Protein 5GP7 (pdb70)

CATH classification: 1.25.40.20

Solvent-accessible surface area: 8307 Å² total; per-residue (Å²): 69,112,43,42,84,122,128,143,19,41,60,23,0,16,60,0,0,76,136,28,47,59,64,112,0,95,168,53,25,55,116,150,13,9,55,18,82,45,103,142,33,24,47,0,0,0,1,0,10,0,0,0,37,81,26,59,109,4,0,50,38,0,16,112,88,51,11,64,18,69,5,102,7,134,4,7,4,6,0,0,0,0,0,0,4,43,25,22,53,92,0,0,33,19,0,22,164,72,129,11,68,17,45,16,65,10,132,28,30,8,1,0,1,0,3,0,1,68,80,36,83,40,136,1,0,43,30,0,36,86,91,51,7,54,14,62,52,130,7,129,109,38,64,11,0,25,84,19,5,125,38,127,78,0,88,63,52,0,102,126,46,52,157,59,110,85,44,78,102,6,30,15,187

Sequence (173 aa):
GPGSDLLRGDAALLDAAKKGCLARRVQQKKLCCTPENINCRDTQGRNSTPLHLAAGYNNLEVAEYLLEHGADVNAQDKGGLIPLHNAASYGHVDIAALLIKYNTTCVNATDKWAFTPLHEAAQKGRTQLCALLLAHGADPTMKNQQEGQTPLDLATADDIRALLIDAMPSLSRTPADGR

B-factor: mean 17.64, std 8.96, range [4.9, 53.98]

Foldseek 3Di:
DVVVVVVVLLVQCLVCLLVLPVVSVVVSDDLVNLQAAPVVPQRHGSLLNNLLNQNQVSNVVSLVSPRDQLDQTNFGDGSLLSNLLRQNQNSNVVSVVSPDDQLGQTNQGDGSLLNNQLNVRQVSNVVSVVVPHAQCDATNVGDGSLNNHDDPNSVVVSVVSHD/DVPDDDDPDD

Secondary structure (DSSP, 8-state):
-HHHHHHHHHHHHHHHHHHT-HHHHHHH--TTTTT---TTTT---HHHHHHHTT-HHHHHHHHHTT--TT---TTS--HHHHHHHHT-HHHHHHHHHTT--TT---TT---HHHHHHHHT-HHHHHHHHHTT--TT---TTS--HHHH--SHHHHHHHHHH--/-TT--PPS--

Organism: Homo sapiens (NCBI:txid9606)

Nearest PDB structures (foldseek):
  5gp7-assembly1_A  TM=1.006E+00  e=1.306E-26  Homo sapiens
  3twx-assembly1_A  TM=9.903E-01  e=1.007E-17  Homo sapiens
  3twr-assembly4_D  TM=9.896E-01  e=7.153E-17  Homo sapiens
  3twq-assembly1_A  TM=9.561E-01  e=5.031E-17  Homo sapiens
  5hkp-assembly1_B  TM=9.888E-01  e=6.215E-16  Mus musculus

InterPro domains:
  IPR001660 Sterile alpha motif domain [PF07647] (1030-1086)
  IPR001660 Sterile alpha motif domain [PS50105] (1030-1089)
  IPR001660 Sterile alpha motif domain [SM00454] (1024-1089)
  IPR002110 Ankyrin repeat [PF00023] (282-312)
  IPR002110 Ankyrin repeat [PF00023] (436-465)
  IPR002110 Ankyrin repeat [PF00023] (904-933)
  IPR002110 Ankyrin repeat [PF12796] (186-279)
  IPR002110 Ankyrin repeat [PF12796] (339-432)
  IPR002110 Ankyrin repeat [PF12796] (539-618)
  IPR002110 Ankyrin repeat [PF12796] (627-714)
  IPR002110 Ankyrin repeat [PF12796] (716-780)
  IPR002110 Ankyrin repeat [PF12796] (807-900)
  IPR002110 Ankyrin repeat [PR01415] (591-606)
  IPR002110 Ankyrin repeat [PR01415] (852-866)
  IPR002110 Ankyrin repeat [PS50088] (215-247)
  IPR002110 Ankyrin repeat [PS50088] (248-280)
  IPR002110 Ankyrin repeat [PS50088] (281-313)
  IPR002110 Ankyrin repeat [PS50088] (368-400)
  IPR002110 Ankyrin repeat [PS50088] (401-433)
  IPR002110 Ankyrin repeat [PS50088] (434-466)

Structure (mmCIF, N/CA/C/O backbone):
data_5GP7
#
_entry.id   5GP7
#
_cell.length_a   35.506
_cell.length_b   59.242
_cell.length_c   39.995
_cell.angle_alpha   90.00
_cell.angle_beta   100.68
_cell.angle_gamma   90.00
#
_symmetry.space_group_name_H-M   'P 1 21 1'
#
loop_
_entity.id
_entity.type
_entity.pdbx_description
1 polymer Tankyrase-1
2 polymer 'Ubiquitin carboxyl-terminal hydrolase 25'
3 non-polymer GLYCEROL
4 water water
#
loop_
_atom_site.group_PDB
_atom_site.id
_atom_site.type_symbol
_atom_site.label_atom_id
_atom_site.label_alt_id
_atom_site.label_comp_id
_atom_site.label_asym_id
_atom_site.label_entity_id
_atom_site.label_seq_id
_atom_site.pdbx_PDB_ins_code
_atom_site.Cartn_x
_atom_site.Cartn_y
_atom_site.Cartn_z
_atom_site.occupancy
_atom_site.B_iso_or_equiv
_atom_site.auth_seq_id
_atom_site.auth_comp_id
_atom_site.auth_asym_id
_atom_site.auth_atom_id
_atom_site.pdbx_PDB_model_num
ATOM 1 N N . GLY A 1 1 ? -2.041 27.127 48.220 1.00 28.81 795 GLY A N 1
ATOM 2 C CA . GLY A 1 1 ? -1.904 25.768 47.727 1.00 26.58 795 GLY A CA 1
ATOM 3 C C . GLY A 1 1 ? -0.502 25.512 47.215 1.00 25.47 795 GLY A C 1
ATOM 4 O O . GLY A 1 1 ? 0.326 26.425 47.227 1.00 24.01 795 GLY A O 1
ATOM 5 N N . PRO A 1 2 ? -0.240 24.286 46.752 1.00 28.70 796 PRO A N 1
ATOM 6 C CA . PRO A 1 2 ? 1.109 23.974 46.253 1.00 26.93 796 PRO A CA 1
ATOM 7 C C . PRO A 1 2 ? 1.551 24.890 45.131 1.00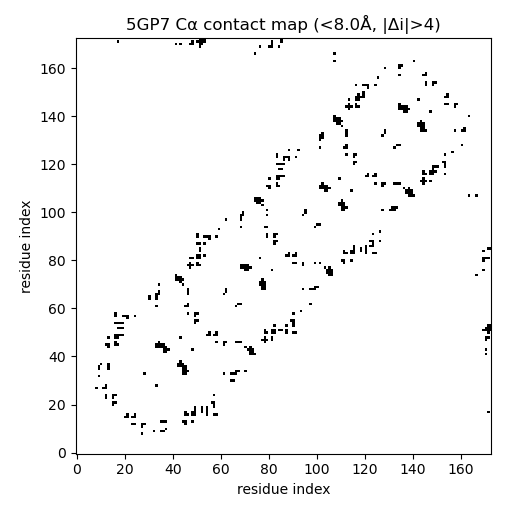 26.46 796 PRO A C 1
ATOM 8 O O . PRO A 1 2 ? 2.745 25.204 45.031 1.00 24.23 796 PRO A O 1
ATOM 12 N N . GLY A 1 3 ? 0.619 25.345 44.292 1.00 20.30 797 GLY A N 1
ATOM 13 C CA . GLY A 1 3 ? 0.992 26.218 43.192 1.00 22.08 797 GLY A CA 1
ATOM 14 C C . GLY A 1 3 ? 1.512 27.560 43.665 1.00 20.47 797 GLY A C 1
ATOM 15 O O . GLY A 1 3 ? 2.583 28.011 43.236 1.00 16.05 797 GLY A O 1
ATOM 16 N N . SER A 1 4 ? 0.755 28.233 44.538 1.00 17.69 798 SER A N 1
ATOM 17 C CA . SER A 1 4 ? 1.223 29.523 45.030 1.00 18.35 798 SER A CA 1
ATOM 18 C C . SER A 1 4 ? 2.452 29.371 45.920 1.00 17.71 798 SER A C 1
ATOM 19 O O . SER A 1 4 ? 3.299 30.269 45.945 1.00 19.04 798 SER A O 1
ATOM 22 N N . ASP A 1 5 ? 2.580 28.238 46.625 1.00 18.31 799 ASP A N 1
ATOM 23 C CA . ASP A 1 5 ? 3.802 27.955 47.377 1.00 22.73 799 ASP A CA 1
ATOM 24 C C . ASP A 1 5 ? 5.013 27.952 46.455 1.00 16.85 799 ASP A C 1
ATOM 25 O O . ASP A 1 5 ? 6.043 28.569 46.759 1.00 20.14 799 ASP A O 1
ATOM 30 N N . LEU A 1 6 ? 4.914 27.244 45.328 1.00 18.98 800 LEU A N 1
ATOM 31 C CA . LEU A 1 6 ? 6.033 27.191 44.392 1.00 17.75 800 LEU A CA 1
ATOM 32 C C . LEU A 1 6 ? 6.337 28.566 43.820 1.00 21.86 800 LEU A C 1
ATOM 33 O O . LEU A 1 6 ? 7.507 28.930 43.646 1.00 21.18 800 LEU A O 1
ATOM 38 N N . LEU A 1 7 ? 5.296 29.350 43.534 1.00 18.34 801 LEU A N 1
ATOM 39 C CA . LEU A 1 7 ? 5.499 30.705 43.027 1.00 21.01 801 LEU A CA 1
ATOM 40 C C . LEU A 1 7 ? 6.237 31.563 44.046 1.00 16.51 801 LEU A C 1
ATOM 41 O O . LEU A 1 7 ? 7.198 32.268 43.704 1.00 20.51 801 LEU A O 1
ATOM 46 N N . ARG A 1 8 ? 5.791 31.536 45.302 1.00 16.43 802 ARG A N 1
ATOM 47 C CA . ARG A 1 8 ? 6.473 32.308 46.335 1.00 14.84 802 ARG A CA 1
ATOM 48 C C . ARG A 1 8 ? 7.923 31.863 46.477 1.00 16.51 802 ARG A C 1
ATOM 49 O O . ARG A 1 8 ? 8.822 32.703 46.631 1.00 15.09 802 ARG A O 1
ATOM 57 N N . GLY A 1 9 ? 8.167 30.550 46.419 1.00 16.55 803 GLY A N 1
ATOM 58 C CA . GLY A 1 9 ? 9.518 30.042 46.610 1.00 15.80 803 GLY A CA 1
ATOM 59 C C . GLY A 1 9 ? 10.458 30.446 45.488 1.00 15.95 803 GLY A C 1
ATOM 60 O O . GLY A 1 9 ? 11.595 30.865 45.741 1.00 15.71 803 GLY A O 1
ATOM 61 N N . ASP A 1 10 ? 10.007 30.303 44.235 1.00 14.78 804 ASP A N 1
ATOM 62 C CA . ASP A 1 10 ? 10.798 30.749 43.086 1.00 13.48 804 ASP A CA 1
ATOM 63 C C . ASP A 1 10 ? 11.199 32.215 43.228 1.00 15.85 804 ASP A C 1
ATOM 64 O O . ASP A 1 10 ? 12.371 32.578 43.064 1.00 15.77 804 ASP A O 1
ATOM 69 N N . ALA A 1 11 ? 10.225 33.080 43.513 1.00 14.30 805 ALA A N 1
ATOM 70 C CA . ALA A 1 11 ? 10.504 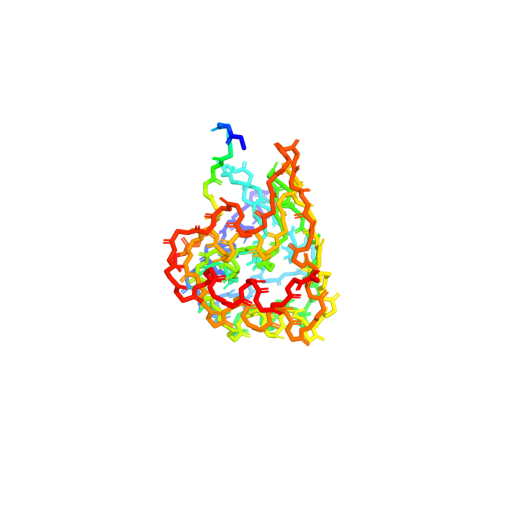34.511 43.579 1.00 13.27 805 ALA A CA 1
ATOM 71 C C . ALA A 1 11 ? 11.482 34.831 44.702 1.00 13.03 805 ALA A C 1
ATOM 72 O O . ALA A 1 11 ? 12.367 35.688 44.550 1.00 13.94 805 ALA A O 1
ATOM 74 N N . ALA A 1 12 ? 11.325 34.164 45.850 1.00 13.79 806 ALA A N 1
ATOM 75 C CA . ALA A 1 12 ? 12.222 34.410 46.967 1.00 12.58 806 ALA A CA 1
ATOM 76 C C . ALA A 1 12 ? 13.629 33.910 46.666 1.00 13.74 806 ALA A C 1
ATOM 77 O O . ALA A 1 12 ? 14.611 34.534 47.084 1.00 11.94 806 ALA A O 1
ATOM 79 N N . LEU A 1 13 ? 13.755 32.794 45.946 1.00 14.57 807 LEU A N 1
ATOM 80 C CA . LEU A 1 1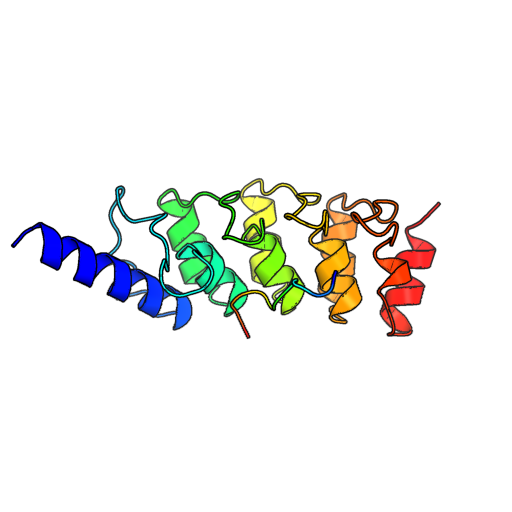3 ? 15.089 32.310 45.606 1.00 9.85 807 LEU A CA 1
ATOM 81 C C . LEU A 1 13 ? 15.785 33.268 44.644 1.00 11.09 807 LEU A C 1
ATOM 82 O O . LEU A 1 13 ? 16.971 33.585 44.822 1.00 12.04 807 LEU A O 1
ATOM 87 N N . LEU A 1 14 ? 15.058 33.759 43.632 1.00 10.11 808 LEU A N 1
ATOM 88 C CA . LEU A 1 14 ? 15.666 34.711 42.703 1.00 10.60 808 LEU A CA 1
ATOM 89 C C . LEU A 1 14 ? 16.105 35.966 43.438 1.00 12.17 808 LEU A C 1
ATOM 90 O O . LEU A 1 14 ? 17.211 36.468 43.216 1.00 11.37 808 LEU A O 1
ATOM 95 N N . ASP A 1 15 ? 15.254 36.478 44.339 1.00 12.11 809 ASP A N 1
ATOM 96 C CA . ASP A 1 15 ? 15.625 37.680 45.077 1.00 12.32 809 ASP A CA 1
ATOM 97 C C . ASP A 1 15 ? 16.864 37.442 45.935 1.00 10.60 809 ASP A C 1
ATOM 98 O O . ASP A 1 15 ? 17.757 38.297 46.006 1.00 11.82 809 ASP A O 1
ATOM 103 N N . ALA A 1 16 ? 16.932 36.284 46.603 1.00 11.44 810 ALA A N 1
ATOM 104 C CA . ALA A 1 16 ? 18.076 35.986 47.451 1.00 10.26 810 ALA A CA 1
ATOM 105 C C . ALA A 1 16 ? 19.354 35.866 46.640 1.00 10.53 810 ALA A C 1
ATOM 106 O O . ALA A 1 16 ? 20.436 36.249 47.105 1.00 10.16 810 ALA A O 1
ATOM 108 N N . ALA A 1 17 ? 19.256 35.352 45.413 1.00 10.36 811 ALA A N 1
ATOM 109 C CA . ALA A 1 17 ? 20.439 35.224 44.574 1.00 10.68 811 ALA A CA 1
ATOM 110 C C . ALA A 1 17 ? 20.921 36.582 44.086 1.00 9.88 811 ALA A C 1
ATOM 111 O O . ALA A 1 17 ? 22.127 36.808 43.971 1.00 12.74 811 ALA A O 1
ATOM 113 N N . LYS A 1 18 ? 19.989 37.490 43.814 1.00 10.66 812 LYS A N 1
ATOM 114 C CA . LYS A 1 18 ? 20.343 38.872 43.476 1.00 11.74 812 LYS A CA 1
ATOM 115 C C . LYS A 1 18 ? 20.963 39.603 44.664 1.00 15.62 812 LYS A C 1
ATOM 116 O O . LYS A 1 18 ? 21.962 40.311 44.506 1.00 14.35 812 LYS A O 1
ATOM 122 N N . LYS A 1 19 ? 20.385 39.445 45.861 1.00 12.23 813 LYS A N 1
ATOM 123 C CA . LYS A 1 19 ? 20.873 40.174 47.027 1.00 13.91 813 LYS A CA 1
ATOM 124 C C . LYS A 1 19 ? 22.113 39.548 47.627 1.00 13.37 813 LYS A C 1
ATOM 125 O O . LYS A 1 19 ? 22.820 40.216 48.393 1.00 16.66 813 LYS A O 1
ATOM 131 N N . GLY A 1 20 ? 22.399 38.290 47.301 1.00 9.96 814 GLY A N 1
ATOM 132 C CA . GLY A 1 20 ? 23.541 37.590 47.847 1.00 9.03 814 GLY A CA 1
ATOM 133 C C . GLY A 1 20 ? 23.323 36.998 49.222 1.00 7.93 814 GLY A C 1
ATOM 134 O O . GLY A 1 20 ? 24.293 36.755 49.942 1.00 10.09 814 GLY A O 1
ATOM 135 N N . CYS A 1 21 ? 22.077 36.706 49.589 1.00 9.26 815 CYS A N 1
ATOM 136 C CA . CYS A 1 21 ? 21.759 36.165 50.913 1.00 9.19 815 CYS A CA 1
ATOM 137 C C . CYS A 1 21 ? 21.836 34.643 50.865 1.00 8.60 815 CYS A C 1
ATOM 138 O O . CYS A 1 21 ? 20.864 33.959 50.530 1.00 10.04 815 CYS A O 1
ATOM 141 N N . LEU A 1 22 ? 23.010 34.115 51.204 1.00 8.89 816 LEU A N 1
ATOM 142 C CA . LEU A 1 22 ? 23.253 32.682 51.077 1.00 10.38 816 LEU A CA 1
ATOM 143 C C . LEU A 1 22 ? 22.354 31.869 52.005 1.00 9.75 816 LEU A C 1
ATOM 144 O O . LEU A 1 22 ? 21.902 30.784 51.635 1.00 11.06 816 LEU A O 1
ATOM 149 N N . ALA A 1 23 ? 22.092 32.359 53.221 1.00 9.82 817 ALA A N 1
ATOM 150 C CA . ALA A 1 23 ? 21.240 31.594 54.126 1.00 12.21 817 ALA A CA 1
ATOM 151 C C . ALA A 1 23 ? 19.866 31.344 53.512 1.00 10.91 817 ALA A C 1
ATOM 152 O O . ALA A 1 23 ? 19.309 30.249 53.661 1.00 11.27 817 ALA A O 1
ATOM 154 N N . ARG A 1 24 ? 19.294 32.344 52.828 1.00 9.20 818 ARG A N 1
ATOM 155 C CA A ARG A 1 24 ? 17.988 32.147 52.205 0.68 9.36 818 ARG A CA 1
ATOM 156 C CA B ARG A 1 24 ? 17.989 32.148 52.205 0.32 9.42 818 ARG A CA 1
ATOM 157 C C . ARG A 1 24 ? 18.093 31.241 50.987 1.00 10.68 818 ARG A C 1
ATOM 158 O O . ARG A 1 24 ? 17.204 30.415 50.749 1.00 10.72 818 ARG A O 1
ATOM 167 N N . VAL A 1 25 ? 19.172 31.381 50.203 1.00 9.25 819 VAL A N 1
ATOM 168 C CA . VAL A 1 25 ? 19.390 30.474 49.075 1.00 10.59 819 VAL A CA 1
ATOM 169 C C . VAL A 1 25 ? 19.427 29.024 49.556 1.00 11.05 819 VAL A C 1
ATOM 170 O O . VAL A 1 25 ? 18.786 28.140 48.968 1.00 10.43 819 VAL A O 1
ATOM 174 N N . GLN A 1 26 ? 20.176 28.751 50.630 1.00 9.86 820 GLN A N 1
ATOM 175 C CA A GLN A 1 26 ? 20.283 27.379 51.128 0.56 10.06 820 GLN A CA 1
ATOM 176 C CA B GLN A 1 26 ? 20.282 27.381 51.129 0.44 10.09 820 GLN A CA 1
ATOM 177 C C . GLN A 1 26 ? 18.920 26.832 51.529 1.00 10.81 820 GLN A C 1
ATOM 178 O O . GLN A 1 26 ? 18.608 25.665 51.264 1.00 11.02 820 GLN A O 1
ATOM 189 N N . LYS A 1 27 ? 18.097 27.671 52.165 1.00 9.84 821 LYS A N 1
ATOM 190 C CA A LYS A 1 27 ? 16.805 27.208 52.662 0.59 11.47 821 LYS A CA 1
ATOM 191 C CA B LYS A 1 27 ? 16.794 27.246 52.668 0.41 11.48 821 LYS A CA 1
ATOM 192 C C . LYS A 1 27 ? 15.821 26.945 51.533 1.00 10.67 821 LYS A C 1
ATOM 193 O O . LYS A 1 27 ? 15.071 25.955 51.579 1.00 10.65 821 LYS A O 1
ATOM 204 N N . LEU A 1 28 ? 15.803 27.806 50.514 1.00 10.23 822 LEU A N 1
ATOM 205 C CA . LEU A 1 28 ? 14.753 27.818 49.502 1.00 9.55 822 LEU A CA 1
ATOM 206 C C . LEU A 1 28 ? 15.078 27.011 48.261 1.00 10.70 822 LEU A C 1
ATOM 207 O O . LEU A 1 28 ? 14.154 26.672 47.507 1.00 11.12 822 LEU A O 1
ATOM 212 N N . CYS A 1 29 ? 16.354 26.734 48.013 1.00 10.57 823 CYS A N 1
ATOM 213 C CA A CYS A 1 29 ? 16.707 25.999 46.816 0.66 10.28 823 CYS A CA 1
ATOM 214 C CA B CYS A 1 29 ? 16.793 25.956 46.854 0.34 10.40 823 CYS A CA 1
ATOM 215 C C . CYS A 1 29 ? 16.165 24.574 46.871 1.00 12.43 823 CYS A C 1
ATOM 216 O O . CYS A 1 29 ? 16.112 23.935 47.923 1.00 12.07 823 CYS A O 1
ATOM 221 N N . THR A 1 30 ? 15.735 24.097 45.712 1.00 11.34 824 THR A N 1
ATOM 222 C CA . THR A 1 30 ? 15.323 22.717 45.517 1.00 11.34 824 THR A CA 1
ATOM 223 C C . THR A 1 30 ? 15.906 22.251 44.195 1.00 13.13 824 THR A C 1
ATOM 224 O O . THR A 1 30 ? 16.217 23.068 43.324 1.00 12.83 824 THR A O 1
ATOM 228 N N . PRO A 1 31 ? 16.021 20.944 43.993 1.00 14.98 825 PRO A N 1
ATOM 229 C CA . PRO A 1 31 ? 16.515 20.482 42.692 1.00 17.39 825 PRO A CA 1
ATOM 230 C C . PRO A 1 31 ? 15.591 20.880 41.558 1.00 18.25 825 PRO A C 1
ATOM 231 O O . PRO A 1 31 ? 16.043 20.976 40.409 1.00 20.30 825 PRO A O 1
ATOM 235 N N . GLU A 1 32 ? 14.333 21.203 41.859 1.00 15.67 826 GLU A N 1
ATOM 236 C CA . GLU A 1 32 ? 13.363 21.601 40.851 1.00 16.69 826 GLU A CA 1
ATOM 237 C C . GLU A 1 32 ? 13.363 23.099 40.546 1.00 16.92 826 GLU A C 1
ATOM 238 O O . GLU A 1 32 ? 12.964 23.482 39.440 1.00 18.59 826 GLU A O 1
ATOM 244 N N . ASN A 1 33 ? 13.790 23.969 41.471 1.00 11.00 827 ASN A N 1
ATOM 245 C CA . ASN A 1 33 ? 13.777 25.404 41.198 1.00 9.87 827 ASN A CA 1
ATOM 246 C C . ASN A 1 33 ? 15.166 25.995 40.987 1.00 9.84 827 ASN A C 1
ATOM 247 O O . ASN A 1 33 ? 15.279 27.208 40.805 1.00 10.87 827 ASN A O 1
ATOM 252 N N . ILE A 1 34 ? 16.221 25.177 40.996 1.00 11.72 828 ILE A N 1
ATOM 253 C CA . ILE A 1 34 ? 17.579 25.719 40.928 1.00 11.40 828 ILE A CA 1
ATOM 254 C C . ILE A 1 34 ? 17.791 26.548 39.665 1.00 10.47 828 ILE A C 1
ATOM 255 O O . ILE A 1 34 ? 18.541 27.534 39.679 1.00 10.83 828 ILE A O 1
ATOM 260 N N . ASN A 1 35 ? 17.125 26.191 38.568 1.00 9.36 829 ASN A N 1
ATOM 261 C CA . ASN A 1 35 ? 17.178 26.942 37.318 1.00 10.39 829 ASN A CA 1
ATOM 262 C C . ASN A 1 35 ? 15.844 27.613 36.994 1.00 10.19 829 ASN A C 1
ATOM 263 O O . ASN A 1 35 ? 15.509 27.784 35.819 1.00 14.86 829 ASN A O 1
ATOM 268 N N . CYS A 1 36 ? 15.085 28.015 38.012 1.00 10.56 830 CYS A N 1
ATOM 269 C CA . CYS A 1 36 ? 13.845 28.753 37.791 1.00 8.83 830 CYS A CA 1
ATOM 270 C C . CYS A 1 36 ? 14.146 30.120 37.160 1.00 12.53 830 CYS A C 1
ATOM 271 O O . CYS A 1 36 ? 15.298 30.562 37.074 1.00 13.32 830 CYS A O 1
ATOM 274 N N . ARG A 1 37 ? 13.097 30.801 36.687 1.00 15.93 831 ARG A N 1
ATOM 275 C CA . ARG A 1 37 ? 13.311 31.978 35.854 1.00 16.27 831 ARG A CA 1
ATOM 276 C C . ARG A 1 37 ? 12.514 33.187 36.319 1.00 13.68 831 ARG A C 1
ATOM 277 O O . ARG A 1 37 ? 11.355 33.077 36.731 1.00 17.22 831 ARG A O 1
ATOM 285 N N . ASP A 1 38 ? 13.142 34.352 36.198 1.00 12.85 832 ASP A N 1
ATOM 286 C CA . ASP A 1 38 ? 12.497 35.631 36.472 1.00 13.24 832 ASP A CA 1
ATOM 287 C C . ASP A 1 38 ? 11.663 36.001 35.245 1.00 14.87 832 ASP A C 1
ATOM 288 O O . ASP A 1 38 ? 12.059 36.807 34.396 1.00 14.51 832 ASP A O 1
ATOM 293 N N . THR A 1 39 ? 10.477 35.392 35.166 1.00 14.89 833 THR A N 1
ATOM 294 C CA . THR A 1 39 ? 9.657 35.491 33.961 1.00 16.44 833 THR A CA 1
ATOM 295 C C . THR A 1 39 ? 9.153 36.902 33.707 1.00 15.61 833 THR A C 1
ATOM 296 O O . THR A 1 39 ? 8.860 37.242 32.556 1.00 16.84 833 THR A O 1
ATOM 300 N N . GLN A 1 40 ? 9.082 37.737 34.742 1.00 16.88 834 GLN A N 1
ATOM 301 C CA . GLN A 1 40 ? 8.602 39.103 34.591 1.00 20.41 834 GLN A CA 1
ATOM 302 C C . GLN A 1 40 ? 9.675 40.064 34.106 1.00 20.37 834 GLN A C 1
ATOM 303 O O . GLN A 1 40 ? 9.344 41.210 33.783 1.00 21.27 834 GLN A O 1
ATOM 307 N N . GLY A 1 41 ? 10.935 39.637 34.056 1.00 16.58 835 GLY A N 1
ATOM 308 C CA . GLY A 1 41 ? 12.004 40.482 33.566 1.00 15.89 835 GLY A CA 1
ATOM 309 C C . GLY A 1 41 ? 12.707 39.893 32.359 1.00 17.33 835 GLY A C 1
ATOM 310 O O . GLY A 1 41 ? 12.104 39.773 31.287 1.00 21.44 835 GLY A O 1
ATOM 311 N N . ARG A 1 42 ? 13.977 39.501 32.521 1.00 14.79 836 ARG A N 1
ATOM 312 C CA . ARG A 1 42 ? 14.792 38.957 31.439 1.00 15.04 836 ARG A CA 1
ATOM 313 C C . ARG A 1 42 ? 14.778 37.432 31.362 1.00 12.90 836 ARG A C 1
ATOM 314 O O . ARG A 1 42 ? 15.537 36.868 30.563 1.00 12.22 836 ARG A O 1
ATOM 322 N N . ASN A 1 43 ? 13.976 36.750 32.188 1.00 14.19 837 ASN A N 1
ATOM 323 C CA . ASN A 1 43 ? 13.959 35.284 32.238 1.00 13.70 837 ASN A CA 1
ATOM 324 C C . ASN A 1 43 ? 15.309 34.742 32.736 1.00 12.50 837 ASN A C 1
ATOM 325 O O . ASN A 1 43 ? 15.752 33.662 32.327 1.00 15.62 837 ASN A O 1
ATOM 330 N N . SER A 1 44 ? 15.972 35.517 33.592 1.00 15.29 838 SER A N 1
ATOM 331 C CA . SER A 1 44 ? 17.230 35.143 34.247 1.00 12.24 838 SER A CA 1
ATOM 332 C C . SER A 1 44 ? 17.017 34.005 35.242 1.00 10.55 838 SER A C 1
ATOM 333 O O . SER A 1 44 ? 15.979 33.932 35.909 1.00 11.43 838 SER A O 1
ATOM 336 N N . THR A 1 45 ? 18.046 33.156 35.397 1.00 8.12 839 THR A N 1
ATOM 337 C CA . THR A 1 45 ? 18.082 32.141 36.455 1.00 10.58 839 THR A CA 1
ATOM 338 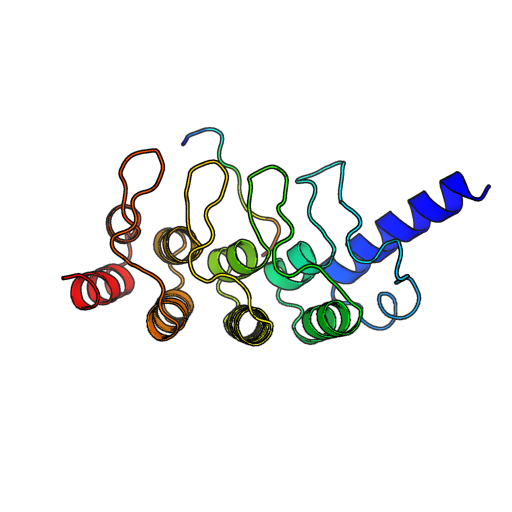C C . THR A 1 45 ? 18.752 32.699 37.698 1.00 8.80 839 THR A C 1
ATOM 339 O O . THR A 1 45 ? 19.404 33.753 37.658 1.00 7.67 839 THR A O 1
ATOM 343 N N . PRO A 1 46 ? 18.636 32.011 38.837 1.00 7.85 840 PRO A N 1
ATOM 344 C CA . PRO A 1 46 ? 19.410 32.445 40.012 1.00 7.40 840 PRO A CA 1
ATOM 345 C C . PRO A 1 46 ? 20.898 32.609 39.723 1.00 8.81 840 PRO A C 1
ATOM 346 O O . PRO A 1 46 ? 21.514 33.551 40.242 1.00 8.54 840 PRO A O 1
ATOM 350 N N . LEU A 1 47 ? 21.496 31.744 38.901 1.00 7.70 841 LEU A N 1
ATOM 351 C CA . LEU A 1 47 ? 22.931 31.882 38.618 1.00 7.99 841 LEU A CA 1
ATOM 352 C C . LEU A 1 47 ? 23.223 33.131 37.778 1.00 7.62 841 LEU A C 1
ATOM 353 O O . LEU A 1 4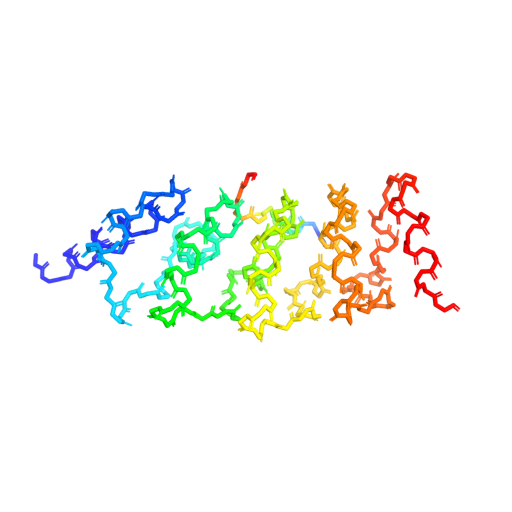7 ? 24.244 33.802 37.997 1.00 8.49 841 LEU A O 1
ATOM 358 N N . HIS A 1 48 ? 22.338 33.488 36.831 1.00 7.18 842 HIS A N 1
ATOM 359 C CA . HIS A 1 48 ? 22.512 34.772 36.138 1.00 8.78 842 HIS A CA 1
ATOM 360 C C . HIS A 1 48 ? 22.583 35.925 37.129 1.00 10.51 842 HIS A C 1
ATOM 361 O O . HIS A 1 48 ? 23.392 36.849 36.970 1.00 8.84 842 HIS A O 1
ATOM 368 N N . LEU A 1 49 ? 21.691 35.920 38.124 1.00 8.67 843 LEU A N 1
ATOM 369 C CA . LEU A 1 49 ? 21.603 37.034 39.057 1.00 9.12 843 LEU A CA 1
ATOM 370 C C . LEU A 1 49 ? 22.807 37.056 39.990 1.00 12.02 843 LEU A C 1
ATOM 371 O O . LEU A 1 49 ? 23.399 38.119 40.231 1.00 11.17 843 LEU A O 1
ATOM 376 N N . ALA A 1 50 ? 23.203 35.893 40.505 1.00 9.87 844 ALA A N 1
ATOM 377 C CA . ALA A 1 50 ? 24.395 35.841 41.347 1.00 9.04 844 ALA A CA 1
ATOM 378 C C . ALA A 1 50 ? 25.635 36.288 40.582 1.00 9.38 844 ALA A C 1
ATOM 379 O O . ALA A 1 50 ? 26.521 36.946 41.147 1.00 12.91 844 ALA A O 1
ATOM 381 N N . ALA A 1 51 ? 25.714 35.956 39.293 1.00 9.63 845 ALA A N 1
ATOM 382 C CA . ALA A 1 51 ? 26.869 36.348 38.490 1.00 9.47 845 ALA A CA 1
ATOM 383 C C . ALA A 1 51 ? 26.857 37.845 38.232 1.00 9.05 845 ALA A C 1
ATOM 384 O O . ALA A 1 51 ? 27.890 38.521 38.374 1.00 11.76 845 ALA A O 1
ATOM 386 N N . GLY A 1 52 ? 25.694 38.376 37.848 1.00 9.05 846 GLY A N 1
ATOM 387 C CA . GLY A 1 52 ? 25.585 39.782 37.495 1.00 10.71 846 GLY A CA 1
ATOM 388 C C . GLY A 1 52 ? 25.763 40.709 38.675 1.00 12.30 846 GLY A C 1
ATOM 389 O O . GLY A 1 52 ? 26.289 41.817 38.519 1.00 11.48 846 GLY A O 1
ATOM 390 N N . TYR A 1 53 ? 25.311 40.288 39.857 1.00 10.96 847 TYR A N 1
ATOM 391 C CA . TYR A 1 53 ? 25.379 41.100 41.065 1.00 11.53 847 TYR A CA 1
ATOM 392 C C . TYR A 1 53 ? 26.564 40.744 41.960 1.00 12.69 847 TYR A C 1
ATOM 393 O O . TYR A 1 53 ? 26.609 41.193 43.113 1.00 15.78 847 TYR A O 1
ATOM 402 N N . ASN A 1 54 ? 27.502 39.936 41.464 1.00 12.08 848 ASN A N 1
ATOM 403 C CA . ASN A 1 54 ? 28.811 39.689 42.089 1.00 11.17 848 ASN A CA 1
ATOM 404 C C . ASN A 1 54 ? 28.690 39.019 43.453 1.00 15.36 848 ASN A C 1
ATOM 405 O O . ASN A 1 54 ? 29.259 39.473 44.455 1.00 14.45 848 ASN A O 1
ATOM 410 N N . ASN A 1 55 ? 27.968 37.905 43.487 1.00 15.16 849 ASN A N 1
ATOM 411 C CA . ASN A 1 55 ? 27.792 37.108 44.705 1.00 14.85 849 ASN A CA 1
ATOM 412 C C . ASN A 1 55 ? 28.499 35.759 44.506 1.00 17.16 849 ASN A C 1
ATOM 413 O O . ASN A 1 55 ? 27.881 34.770 44.126 1.00 15.13 849 ASN A O 1
ATOM 418 N N . LEU A 1 56 ? 29.819 35.721 44.780 1.00 15.18 850 LEU A N 1
ATOM 419 C CA . LEU A 1 56 ? 30.659 34.585 44.377 1.00 13.93 850 LEU A CA 1
ATOM 420 C C . LEU A 1 56 ? 30.258 33.298 45.093 1.00 16.49 850 LEU A C 1
ATOM 421 O O . LEU A 1 56 ? 30.185 32.225 44.478 1.00 17.59 850 LEU A O 1
ATOM 426 N N . GLU A 1 57 ? 30.058 33.372 46.404 1.00 23.31 851 GLU A N 1
ATOM 427 C CA . GLU A 1 57 ? 29.781 32.144 47.134 1.00 20.63 851 GLU A CA 1
ATOM 428 C C . GLU A 1 57 ? 28.359 31.652 46.879 1.00 15.35 851 GLU A C 1
ATOM 429 O O . GLU A 1 57 ? 28.154 30.436 46.809 1.00 17.26 851 GLU A O 1
ATOM 435 N N . VAL A 1 58 ? 27.378 32.557 46.714 1.00 15.76 852 VAL A N 1
ATOM 436 C CA . VAL A 1 58 ? 26.062 32.125 46.222 1.00 13.62 852 VAL A CA 1
ATOM 437 C C . VAL A 1 58 ? 26.203 31.480 44.853 1.00 13.52 852 VAL A C 1
ATOM 438 O O . VAL A 1 58 ? 25.606 30.437 44.575 1.00 9.46 852 VAL A O 1
ATOM 442 N N . ALA A 1 59 ? 27.006 32.079 43.972 1.00 13.62 853 ALA A N 1
ATOM 443 C CA . ALA A 1 59 ? 27.206 31.476 42.665 1.00 9.77 853 ALA A CA 1
ATOM 444 C C . ALA A 1 59 ? 27.793 30.069 42.771 1.00 8.28 853 ALA A C 1
ATOM 445 O O . ALA A 1 59 ? 27.327 29.152 42.089 1.00 10.87 853 ALA A O 1
ATOM 447 N N . GLU A 1 60 ? 28.840 29.870 43.598 1.00 15.02 854 GLU A N 1
ATOM 448 C CA . GLU A 1 60 ? 29.384 28.508 43.674 1.00 13.42 854 GLU A CA 1
ATOM 449 C C . GLU A 1 60 ? 28.404 27.570 44.367 1.00 9.59 854 GLU A C 1
ATOM 450 O O . GLU A 1 60 ? 28.260 26.421 43.948 1.00 13.31 854 GLU A O 1
ATOM 456 N N . TYR A 1 61 ? 27.678 28.061 45.382 1.00 10.22 855 TYR A N 1
ATOM 457 C CA . TYR A 1 61 ? 26.634 27.225 45.983 1.00 9.37 855 TYR A CA 1
ATOM 458 C C . TYR A 1 61 ? 25.657 26.741 44.917 1.00 9.23 855 TYR A C 1
ATOM 459 O O . TYR A 1 61 ? 25.317 25.555 44.842 1.00 9.72 855 TYR A O 1
ATOM 468 N N . LEU A 1 62 ? 25.200 27.661 44.065 1.00 9.31 856 LEU A N 1
ATOM 469 C CA . LEU A 1 62 ? 24.269 27.278 43.012 1.00 8.10 856 LEU A CA 1
ATOM 470 C C . LEU A 1 62 ? 24.903 26.260 42.069 1.00 8.43 856 LEU A C 1
ATOM 471 O O . LEU A 1 62 ? 24.263 25.267 41.702 1.00 10.35 856 LEU A O 1
ATOM 476 N N . LEU A 1 63 ? 26.173 26.468 41.709 1.00 13.02 857 LEU A N 1
ATOM 477 C CA . LEU A 1 63 ? 26.859 25.520 40.829 1.00 14.25 857 LEU A CA 1
ATOM 478 C C . LEU A 1 63 ? 27.003 24.147 41.482 1.00 13.51 857 LEU A C 1
ATOM 479 O O . LEU A 1 63 ? 26.844 23.110 40.821 1.00 16.63 857 LEU A O 1
ATOM 484 N N . GLU A 1 64 ? 27.270 24.124 42.785 1.00 15.52 858 GLU A N 1
ATOM 485 C CA . GLU A 1 64 ? 27.399 22.867 43.520 1.00 16.04 858 GLU A CA 1
ATOM 486 C C . GLU A 1 64 ? 26.073 22.157 43.727 1.00 20.29 858 GLU A C 1
ATOM 487 O O . GLU A 1 64 ? 26.067 20.999 44.164 1.00 19.64 858 GLU A O 1
ATOM 493 N N . HIS A 1 65 ? 24.949 22.812 43.443 1.00 13.19 859 HIS A N 1
ATOM 494 C CA . HIS A 1 65 ? 23.641 22.193 43.602 1.00 14.13 859 HIS A CA 1
ATOM 495 C C . HIS A 1 65 ? 22.928 22.026 42.263 1.00 12.92 859 HIS A C 1
ATOM 496 O O . HIS A 1 65 ? 21.706 21.858 42.229 1.00 20.71 859 HIS A O 1
ATOM 503 N N . GLY A 1 66 ? 23.676 22.098 41.168 1.00 19.22 860 GLY A N 1
ATOM 504 C CA . GLY A 1 66 ? 23.172 21.737 39.861 1.00 23.03 860 GLY A CA 1
ATOM 505 C C . GLY A 1 66 ? 22.723 22.873 38.967 1.00 16.50 860 GLY A C 1
ATOM 506 O O . GLY A 1 66 ? 22.032 22.615 37.979 1.00 18.49 860 GLY A O 1
ATOM 507 N N . ALA A 1 67 ? 23.068 24.113 39.282 1.00 12.95 861 ALA A N 1
ATOM 508 C CA . ALA A 1 67 ? 22.709 25.195 38.386 1.00 9.95 861 ALA A CA 1
ATOM 509 C C . ALA A 1 67 ? 23.336 24.994 37.010 1.00 11.58 861 ALA A C 1
ATOM 510 O O . ALA A 1 67 ? 24.478 24.537 36.884 1.00 14.35 861 ALA A O 1
ATOM 512 N N . ASP A 1 68 ? 22.594 25.382 35.977 1.00 12.25 862 ASP A N 1
ATOM 513 C CA . ASP A 1 68 ? 23.021 25.195 34.592 1.00 10.57 862 ASP A CA 1
ATOM 514 C C . ASP A 1 68 ? 23.927 26.351 34.185 1.00 9.85 862 ASP A C 1
ATOM 515 O O . ASP A 1 68 ? 23.469 27.488 33.995 1.00 11.80 862 ASP A O 1
ATOM 520 N N . VAL A 1 69 ? 25.216 26.045 34.027 1.00 11.04 863 VAL A N 1
ATOM 521 C CA . VAL A 1 69 ? 26.197 27.068 33.732 1.00 13.17 863 VAL A CA 1
ATOM 522 C C . VAL A 1 69 ? 25.968 27.665 32.348 1.00 15.60 863 VAL A C 1
ATOM 523 O O . VAL A 1 69 ? 26.451 28.771 32.070 1.00 22.34 863 VAL A O 1
ATOM 527 N N . ASN A 1 70 ? 25.215 26.984 31.471 1.00 12.02 864 ASN A N 1
ATOM 528 C CA . ASN A 1 70 ? 24.918 27.477 30.133 1.00 19.62 864 ASN A CA 1
ATOM 529 C C . ASN A 1 70 ? 23.438 27.822 29.930 1.00 13.45 864 ASN A C 1
ATOM 530 O O . ASN A 1 70 ? 22.984 27.934 28.790 1.00 15.94 864 ASN A O 1
ATOM 535 N N . ALA A 1 71 ? 22.685 28.050 31.010 1.00 12.66 865 ALA A N 1
ATOM 536 C CA . ALA A 1 71 ? 21.315 28.539 30.863 1.00 9.85 865 ALA A CA 1
ATOM 537 C C . ALA A 1 71 ? 21.286 29.898 30.171 1.00 11.00 865 ALA A C 1
ATOM 538 O O . ALA A 1 71 ? 22.104 30.771 30.462 1.00 11.35 865 ALA A O 1
ATOM 540 N N . GLN A 1 72 ? 20.310 30.089 29.276 1.00 12.33 866 GLN A N 1
ATOM 541 C CA . GLN A 1 72 ? 20.196 31.325 28.504 1.00 9.97 866 GLN A CA 1
ATOM 542 C C . GLN A 1 72 ? 18.998 32.140 28.955 1.00 12.21 866 GLN A C 1
ATOM 543 O O . GLN A 1 72 ? 17.896 31.597 29.115 1.00 13.88 866 GLN A O 1
ATOM 549 N N . ASP A 1 73 ? 19.197 33.443 29.142 1.00 10.35 867 ASP A N 1
ATOM 550 C CA . ASP A 1 73 ? 18.072 34.328 29.416 1.00 9.88 867 ASP A CA 1
ATOM 551 C C . ASP A 1 73 ? 17.381 34.659 28.088 1.00 11.31 867 ASP A C 1
ATOM 552 O O . ASP A 1 73 ? 17.701 34.095 27.035 1.00 11.77 867 ASP A O 1
ATOM 557 N N . LYS A 1 74 ? 16.416 35.582 28.121 1.00 11.44 868 LYS A N 1
ATOM 558 C CA . LYS A 1 74 ? 15.588 35.805 26.938 1.00 13.58 868 LYS A CA 1
ATOM 559 C C . LYS A 1 74 ? 16.364 36.463 25.809 1.00 17.28 868 LYS A C 1
ATOM 560 O O . LYS A 1 74 ? 15.898 36.451 24.662 1.00 18.99 868 LYS A O 1
ATOM 566 N N . GLY A 1 75 ? 17.526 37.038 26.105 1.00 10.76 869 GLY A N 1
ATOM 567 C CA . GLY A 1 75 ? 18.416 37.561 25.087 1.00 13.10 869 GLY A CA 1
ATOM 568 C C . GLY A 1 75 ? 19.518 36.619 24.663 1.00 12.22 869 GLY A C 1
ATOM 569 O O . GLY A 1 75 ? 20.400 37.037 23.904 1.00 13.49 869 GLY A O 1
ATOM 570 N N . GLY A 1 76 ? 19.508 35.374 25.129 1.00 8.99 870 GLY A N 1
ATOM 571 C CA . GLY A 1 76 ? 20.577 34.438 24.850 1.00 10.10 870 GLY A CA 1
ATOM 572 C C . GLY A 1 76 ? 21.805 34.555 25.729 1.00 10.09 870 GLY A C 1
ATOM 573 O O . GLY A 1 76 ? 22.803 33.871 25.457 1.00 10.20 870 GLY A O 1
ATOM 574 N N . LEU A 1 77 ? 21.770 35.372 26.783 1.00 8.64 871 LEU A N 1
ATOM 575 C CA . LEU A 1 77 ? 22.935 35.498 27.645 1.00 10.22 871 LEU A CA 1
ATOM 576 C C . LEU A 1 77 ? 23.063 34.278 28.532 1.00 10.09 871 LEU A C 1
ATOM 577 O O . LEU A 1 77 ? 22.066 33.778 29.056 1.00 9.80 871 LEU A O 1
ATOM 582 N N . ILE A 1 78 ? 24.298 33.831 28.732 1.00 7.74 872 ILE A N 1
ATOM 583 C CA . ILE A 1 78 ? 24.578 32.851 29.780 1.00 8.01 872 ILE A CA 1
ATOM 584 C C . ILE A 1 78 ? 25.172 33.625 30.953 1.00 9.28 872 ILE A C 1
ATOM 585 O O . ILE A 1 78 ? 25.556 34.787 30.787 1.00 8.82 872 ILE A O 1
ATOM 590 N N . PRO A 1 79 ? 25.250 33.050 32.156 1.00 7.95 873 PRO A N 1
ATOM 591 C CA . PRO A 1 79 ? 25.764 33.845 33.292 1.00 7.78 873 PRO A CA 1
ATOM 592 C C . PRO A 1 79 ? 27.155 34.434 33.078 1.00 9.38 873 PRO A C 1
ATOM 593 O O . PRO A 1 79 ? 27.439 35.511 33.622 1.00 9.67 873 PRO A O 1
ATOM 597 N N . LEU A 1 80 ? 28.023 33.796 32.283 1.00 9.90 874 LEU A N 1
ATOM 598 C CA . LEU A 1 80 ? 29.313 34.417 31.995 1.00 8.49 874 LEU A CA 1
ATOM 599 C C . LEU A 1 80 ? 29.152 35.761 31.288 1.00 9.58 874 LEU A C 1
ATOM 600 O O . LEU A 1 80 ? 29.980 36.653 31.487 1.00 8.61 874 LEU A O 1
ATOM 605 N N . HIS A 1 81 ? 28.100 35.940 30.469 1.00 8.45 875 HIS A N 1
ATOM 606 C CA . HIS A 1 81 ? 27.859 37.263 29.870 1.00 7.17 875 HIS A CA 1
ATOM 607 C C . HIS A 1 81 ? 27.596 38.312 30.939 1.00 10.46 875 HIS A C 1
ATOM 608 O O . HIS A 1 81 ? 28.073 39.452 30.836 1.00 9.83 875 HIS A O 1
ATOM 615 N N . ASN A 1 82 ? 26.810 37.954 31.964 1.00 8.72 876 ASN A N 1
ATOM 616 C CA . ASN A 1 82 ? 26.509 38.910 33.030 1.00 7.74 876 ASN A CA 1
ATOM 617 C C . ASN A 1 82 ? 27.771 39.293 33.783 1.00 7.44 876 ASN A C 1
ATOM 618 O O . ASN A 1 82 ? 27.993 40.477 34.092 1.00 9.86 876 ASN A O 1
ATOM 623 N N . ALA A 1 83 ? 28.604 38.304 34.120 1.00 9.22 877 ALA A N 1
ATOM 624 C CA . ALA A 1 83 ? 29.860 38.619 34.794 1.00 9.82 877 ALA A CA 1
ATOM 625 C C . ALA A 1 83 ? 30.754 39.493 33.919 1.00 10.36 877 ALA A C 1
ATOM 626 O O . ALA A 1 83 ? 31.407 40.423 34.417 1.00 11.60 877 ALA A O 1
ATOM 628 N N . ALA A 1 84 ? 30.799 39.208 32.614 1.00 10.52 878 ALA A N 1
ATOM 629 C CA . ALA A 1 84 ? 31.620 40.004 31.700 1.00 10.14 878 ALA A CA 1
ATOM 630 C C . ALA A 1 84 ? 31.115 41.438 31.619 1.00 9.97 878 ALA A C 1
ATOM 631 O O . ALA A 1 84 ? 31.909 42.392 31.651 1.00 11.08 878 ALA A O 1
ATOM 633 N N . SER A 1 85 ? 29.797 41.615 31.525 1.00 10.21 879 SER A N 1
ATOM 634 C CA . SER A 1 85 ? 29.222 42.951 31.392 1.00 8.42 879 SER A CA 1
ATOM 635 C C . SER A 1 85 ? 29.619 43.859 32.548 1.00 11.36 879 SER A C 1
ATOM 636 O O . SER A 1 85 ? 29.878 45.057 32.351 1.00 10.87 879 SER A O 1
ATOM 639 N N . TYR A 1 86 ? 29.660 43.314 33.761 1.00 10.15 880 TYR A N 1
ATOM 640 C CA . TYR A 1 86 ? 29.829 44.131 34.957 1.00 10.32 880 TYR A CA 1
ATOM 641 C C . TYR A 1 86 ? 31.214 43.981 35.573 1.00 11.75 880 TYR A C 1
ATOM 642 O O . TYR A 1 86 ? 31.491 44.603 36.617 1.00 15.11 880 TYR A O 1
ATOM 651 N N . GLY A 1 87 ? 32.095 43.202 34.945 1.00 11.52 881 GLY A N 1
ATOM 652 C CA . GLY A 1 87 ? 33.491 43.127 35.349 1.00 14.58 881 GLY A CA 1
ATOM 653 C C . GLY A 1 87 ? 33.781 42.287 36.571 1.00 17.90 881 GLY A C 1
ATOM 654 O O . GLY A 1 87 ? 34.734 42.570 37.293 1.00 15.90 881 GLY A O 1
ATOM 655 N N . HIS A 1 88 ? 33.015 41.233 36.807 1.00 13.39 882 HIS A N 1
ATOM 656 C CA . HIS A 1 88 ? 33.176 40.440 38.024 1.00 12.97 882 HIS A CA 1
ATOM 657 C C . HIS A 1 88 ? 34.154 39.304 37.736 1.00 14.32 882 HIS A C 1
ATOM 658 O O . HIS A 1 88 ? 33.775 38.201 37.328 1.00 13.98 882 HIS A O 1
ATOM 665 N N . VAL A 1 89 ? 35.443 39.583 37.977 1.00 14.73 883 VAL A N 1
ATOM 666 C CA . VAL A 1 89 ? 36.528 38.685 37.579 1.00 14.03 883 VAL A CA 1
ATOM 667 C C . VAL A 1 89 ? 36.405 37.322 38.263 1.00 13.08 883 VAL A C 1
ATOM 668 O O . VAL A 1 89 ? 36.528 36.272 37.618 1.00 16.41 883 VAL A O 1
ATOM 672 N N . ASP A 1 90 ? 36.205 37.318 39.585 1.00 16.61 884 ASP A N 1
ATOM 673 C CA . ASP A 1 90 ? 36.191 36.054 40.320 1.00 17.32 884 ASP A CA 1
ATOM 674 C C . ASP A 1 90 ? 35.015 35.188 39.896 1.00 14.68 884 ASP A C 1
ATOM 675 O O . ASP A 1 90 ? 35.144 33.960 39.784 1.00 14.93 884 ASP A O 1
ATOM 680 N N . ILE A 1 91 ? 33.862 35.820 39.652 1.00 14.26 885 ILE A N 1
ATOM 681 C CA . ILE A 1 91 ? 32.694 35.104 39.137 1.00 13.67 885 ILE A CA 1
ATOM 682 C C . ILE A 1 91 ? 33.016 34.456 37.798 1.00 14.17 885 ILE A C 1
ATOM 683 O O . ILE A 1 91 ? 32.751 33.267 37.572 1.00 12.35 885 ILE A O 1
ATOM 688 N N . ALA A 1 92 ? 33.580 35.238 36.875 1.00 13.24 886 ALA A N 1
ATOM 689 C CA . ALA A 1 92 ? 33.891 34.696 35.566 1.00 13.49 886 ALA A CA 1
ATOM 690 C C . ALA A 1 92 ? 34.876 33.535 35.667 1.00 12.66 886 ALA A C 1
ATOM 691 O O . ALA A 1 92 ? 34.718 32.516 34.990 1.00 14.24 886 ALA A O 1
ATOM 693 N N . ALA A 1 93 ? 35.909 33.673 36.505 1.00 15.58 887 ALA A N 1
ATOM 694 C CA . ALA A 1 93 ? 36.867 32.583 36.691 1.00 17.59 887 ALA A CA 1
ATOM 695 C C . ALA A 1 93 ? 36.189 31.330 37.239 1.00 13.42 887 ALA A C 1
ATOM 696 O O . ALA A 1 93 ? 36.501 30.209 36.821 1.00 12.85 887 ALA A O 1
ATOM 698 N N . LEU A 1 94 ? 35.274 31.505 38.192 1.00 14.83 888 LEU A N 1
ATOM 699 C CA . LEU A 1 94 ? 34.526 30.370 38.722 1.00 10.95 888 LEU A CA 1
ATOM 700 C C . LEU A 1 94 ? 33.660 29.715 37.653 1.00 13.65 888 LEU A C 1
ATOM 701 O O . LEU A 1 94 ? 33.617 28.482 37.550 1.00 13.87 888 LEU A O 1
ATOM 706 N N . LEU A 1 95 ? 32.952 30.519 36.852 1.00 12.80 889 LEU A N 1
ATOM 707 C CA . LEU A 1 95 ? 32.121 29.942 35.803 1.00 10.57 889 LEU A CA 1
ATOM 708 C C . LEU A 1 95 ? 32.968 29.153 34.819 1.00 12.66 889 LEU A C 1
ATOM 709 O O . LEU A 1 95 ? 32.561 28.087 34.352 1.00 12.95 889 LEU A O 1
ATOM 714 N N . ILE A 1 96 ? 34.172 29.649 34.519 1.00 14.11 890 ILE A N 1
ATOM 715 C CA . ILE A 1 96 ? 35.065 28.948 33.606 1.00 14.17 890 ILE A CA 1
ATOM 716 C C . ILE A 1 96 ? 35.533 27.633 34.224 1.00 14.28 890 ILE A C 1
ATOM 717 O O . ILE A 1 96 ? 35.628 26.607 33.533 1.00 14.65 890 ILE A O 1
ATOM 722 N N . LYS A 1 97 ? 35.797 27.638 35.536 1.00 13.74 891 LYS A N 1
ATOM 723 C CA . LYS A 1 97 ? 36.161 26.401 36.227 1.00 14.95 891 LYS A CA 1
ATOM 724 C C . LYS A 1 97 ? 35.040 25.373 36.164 1.00 18.17 891 LYS A C 1
ATOM 725 O O . LYS A 1 97 ? 35.306 24.162 36.133 1.00 16.12 891 LYS A O 1
ATOM 731 N N . TYR A 1 98 ? 33.781 25.825 36.126 1.00 13.26 892 TYR A N 1
ATOM 732 C CA . TYR A 1 98 ? 32.654 24.907 36.000 1.00 13.12 892 TYR A CA 1
ATOM 733 C C . TYR A 1 98 ? 32.246 24.678 34.540 1.00 14.67 892 TYR A C 1
ATOM 734 O O . TYR A 1 98 ? 31.089 24.343 34.265 1.00 17.45 892 TYR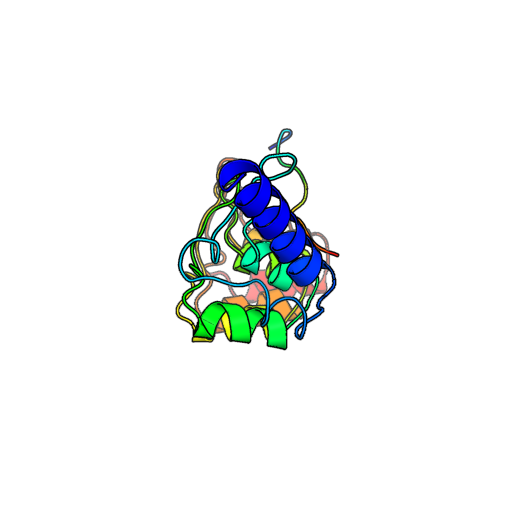 A O 1
ATOM 743 N N . ASN A 1 99 ? 33.184 24.869 33.606 1.00 13.51 893 ASN A N 1
ATOM 744 C CA . ASN A 1 99 ? 33.095 24.376 32.231 1.00 12.94 893 ASN A CA 1
ATOM 745 C C . ASN A 1 99 ? 32.125 25.180 31.371 1.00 15.79 893 ASN A C 1
ATOM 746 O O . ASN A 1 99 ? 31.557 24.659 30.406 1.00 17.36 893 ASN A O 1
ATOM 751 N N . THR A 1 100 ? 31.963 26.462 31.687 1.00 13.63 894 THR A N 1
ATOM 752 C CA A THR A 1 100 ? 31.232 27.390 30.828 0.49 11.46 894 THR A CA 1
ATOM 753 C CA B THR A 1 100 ? 31.186 27.310 30.804 0.51 11.51 894 THR A CA 1
ATOM 754 C C . THR A 1 100 ? 31.912 27.501 29.474 1.00 12.52 894 THR A C 1
ATOM 755 O O . THR A 1 100 ? 33.137 27.407 29.374 1.00 15.59 894 THR A O 1
ATOM 762 N N . CYS A 1 101 ? 31.121 27.731 28.432 1.00 16.09 895 CYS A N 1
ATOM 763 C CA . CYS A 1 101 ? 31.673 27.997 27.111 1.00 16.63 895 CYS A CA 1
ATOM 764 C C . CYS A 1 101 ? 32.118 29.456 27.029 1.00 12.25 895 CYS A C 1
ATOM 765 O O . CYS A 1 101 ? 31.284 30.368 26.981 1.00 15.25 895 CYS A O 1
ATOM 768 N N . VAL A 1 102 ? 33.435 29.673 26.958 1.00 12.64 896 VAL A N 1
ATOM 769 C CA . VAL A 1 102 ? 33.985 31.028 26.940 1.00 10.85 896 VAL A CA 1
ATOM 770 C C . VAL A 1 102 ? 33.548 31.804 25.698 1.00 11.17 896 VAL A C 1
ATOM 771 O O . VAL A 1 102 ? 33.431 33.034 25.747 1.00 11.65 896 VAL A O 1
ATOM 775 N N . ASN A 1 103 ? 33.271 31.119 24.584 1.00 10.58 897 ASN A N 1
ATOM 776 C CA . ASN A 1 103 ? 32.881 31.776 23.340 1.00 11.53 897 ASN A CA 1
ATOM 777 C C . ASN A 1 103 ? 31.382 31.622 23.041 1.00 12.92 897 ASN A C 1
ATOM 778 O O . ASN A 1 103 ? 30.964 31.677 21.884 1.00 12.39 897 ASN A O 1
ATOM 783 N N . ALA A 1 104 ? 30.565 31.450 24.082 1.00 10.55 898 ALA A N 1
ATOM 784 C CA . ALA A 1 104 ? 29.112 31.385 23.922 1.00 9.89 898 ALA A CA 1
ATOM 785 C C . ALA A 1 104 ? 28.579 32.645 23.241 1.00 10.21 898 ALA A C 1
ATOM 786 O O . ALA A 1 104 ? 29.088 33.744 23.458 1.00 10.15 898 ALA A O 1
ATOM 788 N N . THR A 1 105 ? 27.540 32.490 22.419 1.00 8.82 899 THR A N 1
ATOM 789 C CA . THR A 1 105 ? 26.966 33.614 21.686 1.00 9.27 899 THR A CA 1
ATOM 790 C C . THR A 1 105 ? 25.503 33.800 22.057 1.00 9.75 899 THR A C 1
ATOM 791 O O . THR A 1 105 ? 24.748 32.821 22.177 1.00 11.60 899 THR A O 1
ATOM 795 N N . ASP A 1 106 ? 25.110 35.063 22.256 1.00 9.95 900 ASP A N 1
ATOM 796 C CA . ASP A 1 106 ? 23.735 35.414 22.588 1.00 10.26 900 ASP A CA 1
ATOM 797 C C . ASP A 1 106 ? 22.930 35.587 21.296 1.00 11.56 900 ASP A C 1
ATOM 798 O O . ASP A 1 106 ? 23.391 35.245 20.202 1.00 10.45 900 ASP A O 1
ATOM 803 N N . LYS A 1 107 ? 21.721 36.135 21.420 1.00 11.88 901 LYS A N 1
ATOM 804 C CA . LYS A 1 107 ? 20.809 36.227 20.283 1.00 13.41 901 LYS A CA 1
ATOM 805 C C . LYS A 1 107 ? 21.356 37.131 19.179 1.00 12.83 901 LYS A C 1
ATOM 806 O O . LYS A 1 107 ? 21.023 36.932 18.003 1.00 16.61 901 LYS A O 1
ATOM 812 N N . TRP A 1 108 ? 22.213 38.101 19.522 1.00 10.65 902 TRP A N 1
ATOM 813 C CA . TRP A 1 108 ? 22.872 38.976 18.557 1.00 11.45 902 TRP A CA 1
ATOM 814 C C . TRP A 1 108 ? 24.284 38.512 18.242 1.00 10.34 902 TRP A C 1
ATOM 815 O O . TRP A 1 108 ? 25.054 39.271 17.649 1.00 10.55 902 TRP A O 1
ATOM 826 N N . ALA A 1 109 ? 24.631 37.290 18.646 1.00 8.42 903 ALA A N 1
ATOM 827 C CA . ALA A 1 109 ? 25.953 36.691 18.491 1.00 8.52 903 ALA A CA 1
ATOM 828 C C . ALA A 1 109 ? 27.046 37.460 19.221 1.00 9.83 903 ALA A C 1
ATOM 829 O O . ALA A 1 109 ? 28.209 37.383 18.829 1.00 10.28 903 ALA A O 1
ATOM 831 N N . PHE A 1 110 ? 26.703 38.166 20.304 1.00 9.19 904 PHE A N 1
ATOM 832 C CA . PHE A 1 110 ? 27.716 38.726 21.201 1.00 7.92 904 PHE A CA 1
ATOM 833 C C . PHE A 1 110 ? 28.288 37.604 22.058 1.00 10.92 904 PHE A C 1
ATOM 834 O O . PHE A 1 110 ? 27.529 36.832 22.651 1.00 9.86 904 PHE A O 1
ATOM 842 N N . THR A 1 111 ? 29.604 37.568 22.191 1.00 8.20 905 THR A N 1
ATOM 843 C CA . THR A 1 111 ? 30.281 36.689 23.138 1.00 7.85 905 THR A CA 1
ATOM 844 C C . THR A 1 111 ? 30.533 37.438 24.436 1.00 8.17 905 THR A C 1
ATOM 845 O O . THR A 1 111 ? 30.376 38.663 24.496 1.00 6.86 905 THR A O 1
ATOM 849 N N . PRO A 1 112 ? 30.946 36.739 25.500 1.00 8.24 906 PRO A N 1
ATOM 850 C CA . PRO A 1 112 ? 31.369 37.462 26.710 1.00 8.34 906 PRO A CA 1
ATOM 851 C C . PRO A 1 112 ? 32.501 38.442 26.451 1.00 9.01 906 PRO A C 1
ATOM 852 O O . PRO A 1 112 ? 32.527 39.511 27.072 1.00 7.86 906 PRO A O 1
ATOM 856 N N . LEU A 1 113 ? 33.390 38.158 25.494 1.00 8.44 907 LEU A N 1
ATOM 857 C CA . LEU A 1 113 ? 34.448 39.115 25.168 1.00 8.13 907 LEU A CA 1
ATOM 858 C C . LEU A 1 113 ? 33.887 40.358 24.477 1.00 9.26 907 LEU A C 1
ATOM 859 O O . LEU A 1 113 ? 34.360 41.471 24.738 1.00 8.96 907 LEU A O 1
ATOM 864 N N . HIS A 1 114 ? 32.868 40.213 23.616 1.00 6.99 908 HIS A N 1
ATOM 865 C CA . HIS A 1 114 ? 32.194 41.409 23.102 1.00 7.52 908 HIS A CA 1
ATOM 866 C C . HIS A 1 114 ? 31.678 42.257 24.247 1.00 7.73 908 HIS A C 1
ATOM 867 O O . HIS A 1 114 ? 31.808 43.487 24.245 1.00 8.23 908 HIS A O 1
ATOM 874 N N . GLU A 1 115 ? 31.043 41.602 25.223 1.00 7.00 909 GLU A N 1
ATOM 875 C CA . GLU A 1 115 ? 30.423 42.313 26.331 1.00 9.26 909 GLU A CA 1
ATOM 876 C C . GLU A 1 115 ? 31.466 43.040 27.178 1.00 8.55 909 GLU A C 1
ATOM 877 O O . GLU A 1 115 ? 31.333 44.241 27.444 1.00 10.92 909 GLU A O 1
ATOM 883 N N . ALA A 1 116 ? 32.512 42.328 27.613 1.00 8.85 910 ALA A N 1
ATOM 884 C CA . ALA A 1 116 ? 33.576 42.956 28.402 1.00 8.77 910 ALA A CA 1
ATOM 885 C C . ALA A 1 116 ? 34.265 44.074 27.635 1.00 8.67 910 ALA A C 1
ATOM 886 O O . ALA A 1 116 ? 34.615 45.109 28.219 1.00 10.19 910 ALA A O 1
ATOM 888 N N . ALA A 1 117 ? 34.519 43.868 26.343 1.00 8.26 911 ALA A N 1
ATOM 889 C CA . ALA A 1 117 ? 35.175 44.909 25.550 1.00 7.82 911 ALA A CA 1
ATOM 890 C C . ALA A 1 117 ? 34.304 46.150 25.446 1.00 8.48 911 ALA A C 1
ATOM 891 O O . ALA A 1 117 ? 34.792 47.276 25.610 1.00 10.20 911 ALA A O 1
ATOM 893 N N . GLN A 1 118 ? 33.011 45.969 25.157 1.00 8.15 912 GLN A N 1
ATOM 894 C CA . GLN A 1 118 ? 32.125 47.119 25.011 1.00 8.82 912 GLN A CA 1
ATOM 895 C C . GLN A 1 118 ? 31.976 47.860 26.329 1.00 10.14 912 GLN A C 1
ATOM 896 O O . GLN A 1 118 ? 31.947 49.094 26.350 1.00 11.12 912 GLN A O 1
ATOM 902 N N . LYS A 1 119 ? 31.904 47.130 27.441 1.00 9.72 913 LYS A N 1
ATOM 903 C CA . LYS A 1 119 ? 31.650 47.767 28.727 1.00 8.59 913 LYS A CA 1
ATOM 904 C C . LYS A 1 119 ? 32.923 48.213 29.443 1.00 10.87 913 LYS A C 1
ATOM 905 O O . LYS A 1 119 ? 32.832 48.722 30.569 1.00 12.28 913 LYS A O 1
ATOM 911 N N . GLY A 1 120 ? 34.094 48.059 28.834 1.00 9.89 914 GLY A N 1
ATOM 912 C CA . GLY A 1 120 ? 35.315 48.595 29.414 1.00 10.82 914 GLY A CA 1
ATOM 913 C C . GLY A 1 120 ? 35.946 47.762 30.510 1.00 13.13 914 GLY A C 1
ATOM 914 O O . GLY A 1 120 ? 36.671 48.303 31.357 1.00 14.43 914 GLY A O 1
ATOM 915 N N . ARG A 1 121 ? 35.703 46.450 30.522 1.00 10.40 915 ARG A N 1
ATOM 916 C CA . ARG A 1 121 ? 36.139 45.600 31.624 1.00 10.47 915 ARG A CA 1
ATOM 917 C C . ARG A 1 121 ? 37.471 44.940 31.260 1.00 10.93 915 ARG A C 1
ATOM 918 O O . ARG A 1 121 ? 37.529 43.815 30.776 1.00 12.10 915 ARG A O 1
ATOM 926 N N . THR A 1 122 ? 38.572 45.671 31.507 1.00 10.84 916 THR A N 1
ATOM 927 C CA . THR A 1 122 ? 39.877 45.275 30.976 1.00 10.27 916 THR A CA 1
ATOM 928 C C . THR A 1 122 ? 40.365 43.935 31.535 1.00 10.79 916 THR A C 1
ATOM 929 O O . THR A 1 122 ? 40.800 43.063 30.776 1.00 12.96 916 THR A O 1
ATOM 933 N N . GLN A 1 123 ? 40.338 43.763 32.856 1.00 13.92 917 GLN A N 1
ATOM 934 C CA . GLN A 1 123 ? 40.857 42.512 33.418 1.00 12.06 917 GLN A CA 1
ATOM 935 C C . GLN A 1 123 ? 40.002 41.323 33.010 1.00 12.05 917 GLN A C 1
ATOM 936 O O . GLN A 1 123 ? 40.536 40.225 32.801 1.00 14.46 917 GLN A O 1
ATOM 942 N N . LEU A 1 124 ? 38.692 41.539 32.840 1.00 11.55 918 LEU A N 1
ATOM 943 C CA . LEU A 1 124 ? 37.816 40.483 32.348 1.00 14.20 918 LEU A CA 1
ATOM 944 C C . LEU A 1 124 ? 38.170 40.115 30.910 1.00 12.42 918 LEU A C 1
ATOM 945 O O . LEU A 1 124 ? 38.209 38.930 30.553 1.00 12.59 918 LEU A O 1
ATOM 950 N N . CYS A 1 125 ? 38.447 41.114 30.070 1.00 10.65 919 CYS A N 1
ATOM 951 C CA . CYS A 1 125 ? 38.934 40.823 28.725 1.00 10.23 919 CYS A CA 1
ATOM 952 C C . CYS A 1 125 ? 40.181 39.948 28.774 1.00 10.45 919 CYS A C 1
ATOM 953 O O . CYS A 1 125 ? 40.287 38.959 28.041 1.00 11.36 919 CYS A O 1
ATOM 956 N N . ALA A 1 126 ? 41.158 40.317 29.613 1.00 12.79 920 ALA A N 1
ATOM 957 C CA . ALA A 1 126 ? 42.394 39.540 29.649 1.00 11.99 920 ALA A CA 1
ATOM 958 C C . ALA A 1 126 ? 42.138 38.115 30.130 1.00 11.83 920 ALA A C 1
ATOM 959 O O . ALA A 1 126 ? 42.680 37.161 29.561 1.00 15.23 920 ALA A O 1
ATOM 961 N N . LEU A 1 127 ? 41.293 37.957 31.155 1.00 11.82 921 LEU A N 1
ATOM 962 C CA . LEU A 1 127 ? 40.935 36.623 31.646 1.00 14.28 921 LEU A CA 1
ATOM 963 C C . LEU A 1 127 ? 40.299 35.786 30.547 1.00 14.99 921 LEU A C 1
ATOM 964 O O . LEU A 1 127 ? 40.647 34.614 30.350 1.00 12.22 921 LEU A O 1
ATOM 969 N N . LEU A 1 128 ? 39.335 36.367 29.834 1.00 11.77 922 LEU A N 1
ATOM 970 C CA . LEU A 1 128 ? 38.674 35.605 28.783 1.00 10.49 922 LEU A CA 1
ATOM 971 C C . LEU A 1 128 ? 39.670 35.181 27.715 1.00 11.82 922 LEU A C 1
ATOM 972 O O . LEU A 1 128 ? 39.640 34.035 27.251 1.00 12.88 922 LEU A O 1
ATOM 977 N N . LEU A 1 129 ? 40.559 36.095 27.303 1.00 13.35 923 LEU A N 1
ATOM 978 C CA . LEU A 1 129 ? 41.559 35.741 26.299 1.00 10.97 923 LEU A CA 1
ATOM 979 C C . LEU A 1 129 ? 42.478 34.628 26.797 1.00 11.30 923 LEU A C 1
ATOM 980 O O . LEU A 1 129 ? 42.862 33.743 26.022 1.00 14.38 923 LEU A O 1
ATOM 985 N N . ALA A 1 130 ? 42.861 34.673 28.069 1.00 12.93 924 ALA A N 1
ATOM 986 C CA . ALA A 1 130 ? 43.736 33.636 28.606 1.00 15.34 924 ALA A CA 1
ATOM 987 C C . ALA A 1 130 ? 43.066 32.272 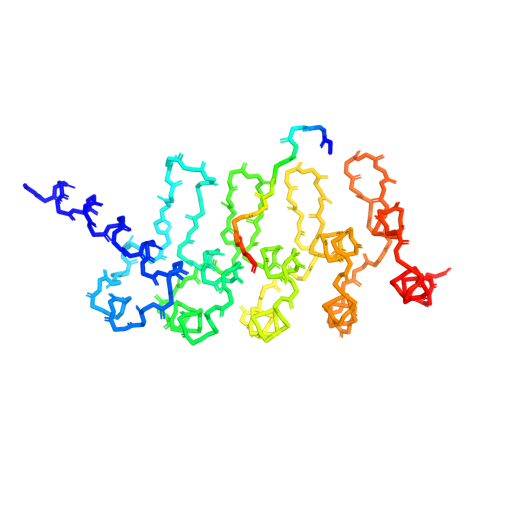28.617 1.00 18.76 924 ALA A C 1
ATOM 988 O O . ALA A 1 130 ? 43.760 31.252 28.707 1.00 19.14 924 ALA A O 1
ATOM 990 N N . HIS A 1 131 ? 41.735 32.228 28.546 1.00 15.28 925 HIS A N 1
ATOM 991 C CA . HIS A 1 131 ? 40.989 30.975 28.520 1.00 17.01 925 HIS A CA 1
ATOM 992 C C . HIS A 1 131 ? 40.412 30.666 27.143 1.00 13.19 925 HIS A C 1
ATOM 993 O O . HIS A 1 131 ? 39.421 29.935 27.039 1.00 19.41 925 HIS A O 1
ATOM 1000 N N . GLY A 1 132 ? 40.998 31.213 26.083 1.00 13.97 926 GLY A N 1
ATOM 1001 C CA . GLY A 1 132 ? 40.624 30.844 24.741 1.00 15.41 926 GLY A CA 1
ATOM 1002 C C . GLY A 1 132 ? 39.525 31.660 24.099 1.00 14.78 926 GLY A C 1
ATOM 1003 O O . GLY A 1 132 ? 38.999 31.246 23.063 1.00 14.96 926 GLY A O 1
ATOM 1004 N N . ALA A 1 133 ? 39.160 32.806 24.661 1.00 12.61 927 ALA A N 1
ATOM 1005 C CA . ALA A 1 133 ? 38.209 33.651 23.953 1.00 13.07 927 ALA A CA 1
ATOM 1006 C C . ALA A 1 133 ? 38.814 34.100 22.629 1.00 14.43 927 ALA A C 1
ATOM 1007 O O . ALA A 1 133 ? 40.000 34.437 22.556 1.00 16.33 927 ALA A O 1
ATOM 1009 N N . ASP A 1 134 ? 37.987 34.106 21.584 1.00 12.65 928 ASP A N 1
ATOM 1010 C CA . ASP A 1 134 ? 38.429 34.328 20.216 1.00 11.20 928 ASP A CA 1
ATOM 1011 C C . ASP A 1 134 ? 38.140 35.772 19.837 1.00 12.01 928 ASP A C 1
ATOM 1012 O O . ASP A 1 134 ? 36.972 36.115 19.588 1.00 12.69 928 ASP A O 1
ATOM 1017 N N . PRO A 1 135 ? 39.147 36.647 19.761 1.00 11.16 929 PRO A N 1
ATOM 1018 C CA . PRO A 1 135 ? 38.879 38.062 19.464 1.00 13.46 929 PRO A CA 1
ATOM 1019 C C . PRO A 1 135 ? 38.509 38.337 18.011 1.00 14.58 929 PRO A C 1
ATOM 1020 O O . PRO A 1 135 ? 38.227 39.501 17.666 1.00 12.89 929 PRO A O 1
ATOM 1024 N N . THR A 1 136 ? 38.503 37.324 17.141 1.00 13.98 930 THR A N 1
ATOM 1025 C CA . THR A 1 136 ? 38.123 37.530 15.750 1.00 13.45 930 THR A CA 1
ATOM 1026 C C . THR A 1 136 ? 36.639 37.290 15.510 1.00 14.48 930 THR A C 1
ATOM 1027 O O . THR A 1 136 ? 36.167 37.476 14.387 1.00 14.57 930 THR A O 1
ATOM 1031 N N . MET A 1 137 ? 35.885 36.898 16.537 1.00 11.51 931 MET A N 1
ATOM 1032 C CA . MET A 1 137 ? 34.468 36.610 16.343 1.00 10.18 931 MET A CA 1
ATOM 1033 C C . MET A 1 137 ? 33.677 37.891 16.086 1.00 11.64 931 MET A C 1
ATOM 1034 O O . MET A 1 137 ? 33.815 38.882 16.816 1.00 12.03 931 MET A O 1
ATOM 1039 N N . LYS A 1 138 ? 32.867 37.880 15.027 1.00 10.80 932 LYS A N 1
ATOM 1040 C CA . LYS A 1 138 ? 31.990 38.992 14.690 1.00 8.43 932 LYS A CA 1
ATOM 1041 C C . LYS A 1 138 ? 30.575 38.695 15.165 1.00 10.26 932 LYS A C 1
ATOM 1042 O O . LYS A 1 138 ? 30.090 37.568 15.040 1.00 11.28 932 LYS A O 1
ATOM 1048 N N . ASN A 1 139 ? 29.912 39.706 15.723 1.00 9.39 933 ASN A N 1
ATOM 1049 C CA . ASN A 1 139 ? 28.512 39.553 16.090 1.00 10.99 933 ASN A CA 1
ATOM 1050 C C . ASN A 1 139 ? 27.638 39.620 14.825 1.00 9.79 933 ASN A C 1
ATOM 1051 O O . ASN A 1 139 ? 28.121 39.658 13.683 1.00 8.97 933 ASN A O 1
ATOM 1056 N N . GLN A 1 140 ? 26.318 39.610 15.010 1.00 11.09 934 GLN A N 1
ATOM 1057 C CA A GLN A 1 140 ? 25.405 39.567 13.871 0.52 10.71 934 GLN A CA 1
ATOM 1058 C CA B GLN A 1 140 ? 25.419 39.560 13.860 0.48 10.72 934 GLN A CA 1
ATOM 1059 C C . GLN A 1 140 ? 25.580 40.778 12.955 1.00 16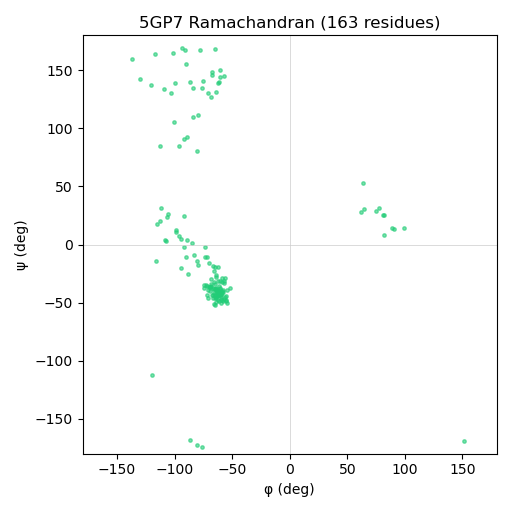.02 934 GLN A C 1
ATOM 1060 O O . GLN A 1 140 ? 25.314 40.692 11.748 1.00 15.29 934 GLN A O 1
ATOM 1071 N N . GLU A 1 141 ? 26.013 41.915 13.506 1.00 11.61 935 GLU A N 1
ATOM 1072 C CA . GLU A 1 141 ? 26.257 43.143 12.748 1.00 13.68 935 GLU A CA 1
ATOM 1073 C C . GLU A 1 141 ? 27.647 43.204 12.115 1.00 12.41 935 GLU A C 1
ATOM 1074 O O . GLU A 1 141 ? 27.978 44.210 11.469 1.00 19.42 935 GLU A O 1
ATOM 1080 N N . GLY A 1 142 ? 28.471 42.174 12.274 1.00 10.22 936 GLY A N 1
ATOM 1081 C CA . GLY A 1 142 ? 29.793 42.178 11.685 1.00 10.92 936 GLY A CA 1
ATOM 1082 C C . GLY A 1 142 ? 30.885 42.777 12.539 1.00 11.87 936 GLY A C 1
ATOM 1083 O O . GLY A 1 142 ? 31.968 43.054 12.015 1.00 13.09 936 GLY A O 1
ATOM 1084 N N . GLN A 1 143 ? 30.638 42.990 13.833 1.00 10.90 937 GLN A N 1
ATOM 1085 C CA . GLN A 1 143 ? 31.574 43.713 14.692 1.00 9.06 937 GLN A CA 1
ATOM 1086 C C . GLN A 1 143 ? 32.340 42.738 15.571 1.00 10.42 937 GLN A C 1
ATOM 1087 O O . GLN A 1 143 ? 31.737 41.870 16.205 1.00 9.69 937 GLN A O 1
ATOM 1093 N N . THR A 1 144 ? 33.665 42.880 15.602 1.00 9.24 938 THR A N 1
ATOM 1094 C CA . THR A 1 144 ? 34.512 42.176 16.558 1.00 9.81 938 THR A CA 1
ATOM 1095 C C . THR A 1 144 ? 34.427 42.862 17.913 1.00 8.09 938 THR A C 1
ATOM 1096 O O . THR A 1 144 ? 33.922 43.987 18.014 1.00 9.50 938 THR A O 1
ATOM 1100 N N . PRO A 1 145 ? 34.933 42.221 18.983 1.00 9.32 939 PRO A N 1
ATOM 1101 C CA . PRO A 1 145 ? 35.048 42.956 20.258 1.00 7.72 939 PRO A CA 1
ATOM 1102 C C . PRO A 1 145 ? 35.843 44.255 20.110 1.00 8.62 939 PRO A C 1
ATOM 1103 O O . PRO A 1 145 ? 35.449 45.278 20.690 1.00 9.20 939 PRO A O 1
ATOM 1107 N N . LEU A 1 146 ? 36.925 44.252 19.317 1.00 9.12 940 LEU A N 1
ATOM 1108 C CA . LEU A 1 146 ? 37.679 45.487 19.088 1.00 10.71 940 LEU A CA 1
ATOM 1109 C C . LEU A 1 146 ? 36.802 46.578 18.478 1.00 11.55 940 LEU A C 1
ATOM 1110 O O . LEU A 1 146 ? 36.883 47.749 18.881 1.00 11.17 940 LEU A O 1
ATOM 1115 N N . ASP A 1 147 ? 35.940 46.218 17.522 1.00 9.58 941 ASP A N 1
ATOM 1116 C CA . ASP A 1 147 ? 35.052 47.206 16.911 1.00 10.32 941 ASP A CA 1
ATOM 1117 C C . ASP A 1 147 ? 34.151 47.881 17.947 1.00 11.18 941 ASP A C 1
ATOM 1118 O O . ASP A 1 147 ? 33.748 49.037 17.768 1.00 12.77 941 ASP A O 1
ATOM 1123 N N . LEU A 1 148 ? 33.829 47.186 19.041 1.00 9.91 942 LEU A N 1
ATOM 1124 C CA . LEU A 1 148 ? 32.970 47.737 20.087 1.00 10.05 942 LEU A CA 1
ATOM 1125 C C . LEU A 1 148 ? 33.732 48.480 21.173 1.00 9.75 942 LEU A C 1
ATOM 1126 O O . LEU A 1 148 ? 33.098 49.130 22.013 1.00 11.53 942 LEU A O 1
ATOM 1131 N N . ALA A 1 149 ? 35.061 48.367 21.201 1.00 11.19 943 ALA A N 1
ATOM 1132 C CA . ALA A 1 149 ? 35.869 48.932 22.272 1.00 9.91 943 ALA A CA 1
ATOM 1133 C C . ALA A 1 149 ? 36.178 50.406 22.037 1.00 10.43 943 ALA A C 1
ATOM 1134 O O . ALA A 1 149 ? 36.572 50.811 20.934 1.00 12.17 943 ALA A O 1
ATOM 1136 N N . THR A 1 150 ? 36.024 51.199 23.091 1.00 9.54 944 THR A N 1
ATOM 1137 C CA . THR A 1 150 ? 36.338 52.620 23.056 1.00 9.52 944 THR A CA 1
ATOM 1138 C C . THR A 1 150 ? 37.474 53.024 23.989 1.00 9.69 944 THR A C 1
ATOM 1139 O O . THR A 1 150 ? 37.992 54.142 23.854 1.00 11.67 944 THR A O 1
ATOM 1143 N N . ALA A 1 151 ? 37.880 52.173 24.931 1.00 8.69 945 ALA A N 1
ATOM 1144 C CA . ALA A 1 151 ? 38.937 52.522 25.872 1.00 8.83 945 ALA A CA 1
ATOM 1145 C C . ALA A 1 151 ? 40.303 52.189 25.279 1.00 10.50 945 ALA A C 1
ATOM 1146 O O . ALA A 1 151 ? 40.481 51.139 24.660 1.00 9.95 945 ALA A O 1
ATOM 1148 N N . ASP A 1 152 ? 41.281 53.081 25.497 1.00 9.50 946 ASP A N 1
ATOM 1149 C CA . ASP A 1 152 ? 42.619 52.841 24.948 1.00 10.96 946 ASP A CA 1
ATOM 1150 C C . ASP A 1 152 ? 43.206 51.527 25.442 1.00 9.89 946 ASP A C 1
ATOM 1151 O O . ASP A 1 152 ? 43.848 50.807 24.673 1.00 10.89 946 ASP A O 1
ATOM 1156 N N . ASP A 1 153 ? 43.019 51.202 26.720 1.00 9.74 947 ASP A N 1
ATOM 1157 C CA . ASP A 1 153 ? 43.681 50.008 27.241 1.00 8.19 947 ASP A CA 1
ATOM 1158 C C . ASP A 1 153 ? 43.082 48.740 26.637 1.00 11.74 947 ASP A C 1
ATOM 1159 O O . ASP A 1 153 ? 43.820 47.817 26.260 1.00 13.11 947 ASP A O 1
ATOM 1164 N N . ILE A 1 154 ? 41.763 48.697 26.468 1.00 10.15 948 ILE A N 1
ATOM 1165 C CA . ILE A 1 154 ? 41.147 47.507 25.878 1.00 10.94 948 ILE A CA 1
ATOM 1166 C C . ILE A 1 154 ? 41.477 47.401 24.399 1.00 11.00 948 ILE A C 1
ATOM 1167 O O . ILE A 1 154 ? 41.724 46.300 23.889 1.00 12.78 948 ILE A O 1
ATOM 1172 N N . ARG A 1 155 ? 41.494 48.528 23.676 1.00 9.60 949 ARG A N 1
ATOM 1173 C CA . ARG A 1 155 ? 41.871 48.456 22.264 1.00 10.29 949 ARG A CA 1
ATOM 1174 C C . ARG A 1 155 ? 43.281 47.905 22.104 1.00 12.46 949 ARG A C 1
ATOM 1175 O O . ARG A 1 155 ? 43.523 47.063 21.230 1.00 13.50 949 ARG A O 1
ATOM 1183 N N . ALA A 1 156 ? 44.218 48.354 22.947 1.00 11.93 950 ALA A N 1
ATOM 1184 C CA . ALA A 1 156 ? 45.580 47.826 22.875 1.00 14.11 950 ALA A CA 1
ATOM 1185 C C . ALA A 1 156 ? 45.606 46.327 23.166 1.00 17.36 950 ALA A C 1
ATOM 1186 O O . ALA A 1 156 ? 46.285 45.562 22.472 1.00 16.02 950 ALA A O 1
ATOM 1188 N N . LEU A 1 157 ? 44.854 45.897 24.185 1.00 13.00 951 LEU A N 1
ATOM 1189 C CA . LEU A 1 157 ? 44.789 44.493 24.577 1.00 12.53 951 LEU A CA 1
ATOM 1190 C C . LEU A 1 157 ? 44.283 43.616 23.437 1.00 12.53 951 LEU A C 1
ATOM 1191 O O . LEU A 1 157 ? 44.835 42.539 23.165 1.00 13.84 951 LEU A O 1
ATOM 1196 N N . LEU A 1 158 ? 43.216 44.054 22.769 1.00 12.71 952 LEU A N 1
ATOM 1197 C CA . LEU A 1 158 ? 42.619 43.246 21.716 1.00 11.56 952 LEU A CA 1
ATOM 1198 C C . LEU A 1 158 ? 43.463 43.270 20.454 1.00 16.54 952 LEU A C 1
ATOM 1199 O O . LEU A 1 158 ? 43.599 42.241 19.785 1.00 17.18 952 LEU A O 1
ATOM 1204 N N . ILE A 1 159 ? 44.067 44.417 20.134 1.00 12.59 953 ILE A N 1
ATOM 1205 C CA . ILE A 1 159 ? 44.927 44.481 18.954 1.00 14.76 953 ILE A CA 1
ATOM 1206 C C . ILE A 1 159 ? 46.089 43.510 19.100 1.00 17.68 953 ILE A C 1
ATOM 1207 O O . ILE A 1 159 ? 46.490 42.846 18.132 1.00 19.35 953 ILE A O 1
ATOM 1212 N N . ASP A 1 160 ? 46.628 43.398 20.317 1.00 16.89 954 ASP A N 1
ATOM 1213 C CA . ASP A 1 160 ? 47.733 42.484 20.579 1.00 19.27 954 ASP A CA 1
ATOM 1214 C C . ASP A 1 160 ? 47.294 41.036 20.419 1.00 22.04 954 ASP A C 1
ATOM 1215 O O . ASP A 1 160 ? 48.054 40.204 19.908 1.00 24.43 954 ASP A O 1
ATOM 1220 N N . ALA A 1 161 ? 46.068 40.716 20.832 1.00 17.71 955 ALA A N 1
ATOM 1221 C CA . ALA A 1 161 ? 45.604 39.334 20.779 1.00 24.74 955 ALA A CA 1
ATOM 1222 C C . ALA A 1 161 ? 45.137 38.916 19.393 1.00 21.51 955 ALA A C 1
ATOM 1223 O O . ALA A 1 161 ? 44.956 37.717 19.150 1.00 22.88 955 ALA A O 1
ATOM 1225 N N . MET A 1 162 ? 44.932 39.824 18.524 1.00 18.98 956 MET A N 1
ATOM 1226 C CA . MET A 1 162 ? 44.380 39.474 17.226 1.00 21.49 956 MET A CA 1
ATOM 1227 C C . MET A 1 162 ? 45.502 39.156 16.243 1.00 30.49 956 MET A C 1
ATOM 1228 O O . MET A 1 162 ? 46.636 39.607 16.421 1.00 28.93 956 MET A O 1
ATOM 1233 N N . PRO A 1 163 ? 45.225 38.355 15.208 1.00 25.27 957 PRO A N 1
ATOM 1234 C CA . PRO A 1 163 ? 46.293 38.026 14.256 1.00 36.79 957 PRO A CA 1
ATOM 1235 C C . PRO A 1 163 ? 46.727 39.231 13.428 1.00 34.12 957 PRO A C 1
ATOM 1236 O O . PRO A 1 163 ? 46.768 39.131 12.202 1.00 52.59 957 PRO A O 1
ATOM 1240 N N . SER B 2 1 ? 22.588 45.094 18.226 1.00 42.21 1046 SER B N 1
ATOM 1241 C CA . SER B 2 1 ? 21.527 45.840 17.551 1.00 48.14 1046 SER B CA 1
ATOM 1242 C C . SER B 2 1 ? 20.745 46.705 18.536 1.00 53.04 1046 SER B C 1
ATOM 1243 O O . SER B 2 1 ? 21.080 46.771 19.721 1.00 51.01 1046 SER B O 1
ATOM 1245 N N . LEU B 2 2 ? 19.691 47.356 18.033 1.00 53.98 1047 LEU B N 1
ATOM 1246 C CA . LEU B 2 2 ? 18.979 48.356 18.824 1.00 49.82 1047 LEU B CA 1
ATOM 1247 C C . LEU B 2 2 ? 18.132 47.726 19.925 1.00 46.37 1047 LEU B C 1
ATOM 1248 O O . LEU B 2 2 ? 17.991 48.313 21.005 1.00 45.38 1047 LEU B O 1
ATOM 1250 N N . SER B 2 3 ? 17.554 46.547 19.680 1.00 37.01 1048 SER B N 1
ATOM 1251 C CA . SER B 2 3 ? 16.706 45.938 20.699 1.00 41.80 1048 SER B CA 1
ATOM 1252 C C . SER B 2 3 ? 17.498 45.374 21.871 1.00 26.71 1048 SER B C 1
ATOM 1253 O O . SER B 2 3 ? 16.888 45.021 22.887 1.00 30.82 1048 SER B O 1
ATOM 1256 N N . ARG B 2 4 ? 18.823 45.289 21.768 1.00 29.52 1049 ARG B N 1
ATOM 1257 C CA . ARG B 2 4 ? 19.614 44.669 22.827 1.00 31.37 1049 ARG B CA 1
ATOM 1258 C C . ARG B 2 4 ? 19.574 45.532 24.085 1.00 23.03 1049 ARG B C 1
ATOM 1259 O O . ARG B 2 4 ? 19.868 46.729 24.037 1.00 29.16 1049 ARG B O 1
ATOM 1267 N N . THR B 2 5 ? 19.200 44.929 25.210 1.00 20.99 1050 THR B N 1
ATOM 1268 C CA . THR B 2 5 ? 19.065 45.619 26.484 1.00 21.73 1050 THR B CA 1
ATOM 1269 C C . THR B 2 5 ? 20.052 45.055 27.510 1.00 23.45 1050 THR B C 1
ATOM 1270 O O . THR B 2 5 ? 20.620 43.976 27.303 1.00 21.77 1050 THR B O 1
ATOM 1274 N N . PRO B 2 6 ? 20.304 45.772 28.609 1.00 22.38 1051 PRO B N 1
ATOM 1275 C CA . PRO B 2 6 ? 21.390 45.370 29.518 1.00 20.69 1051 PRO B CA 1
ATOM 1276 C C . PRO B 2 6 ? 21.130 44.060 30.246 1.00 21.09 1051 PRO B C 1
ATOM 1277 O O . PRO B 2 6 ? 19.996 43.726 30.603 1.00 19.83 1051 PRO B O 1
ATOM 1281 N N . ALA B 2 7 ? 22.222 43.325 30.468 1.00 16.23 1052 ALA B N 1
ATOM 1282 C CA . ALA B 2 7 ? 22.202 42.138 31.312 1.00 12.82 1052 ALA B CA 1
ATOM 1283 C C . ALA B 2 7 ? 21.773 42.482 32.734 1.00 13.79 1052 ALA B C 1
ATOM 1284 O O . ALA B 2 7 ? 22.032 43.578 33.233 1.00 15.38 1052 ALA B O 1
ATOM 1286 N N . ASP B 2 8 ? 21.135 41.524 33.409 1.00 11.52 1053 ASP B N 1
ATOM 1287 C CA . ASP B 2 8 ? 20.879 41.698 34.836 1.00 10.37 1053 ASP B CA 1
ATOM 1288 C C . ASP B 2 8 ? 22.193 41.757 35.598 1.00 10.69 1053 ASP B C 1
ATOM 1289 O O . ASP B 2 8 ? 23.077 40.922 35.401 1.00 11.21 1053 ASP B O 1
ATOM 1294 N N . GLY B 2 9 ? 22.327 42.761 36.458 1.00 13.78 1054 GLY B N 1
ATOM 1295 C CA . GLY B 2 9 ? 23.490 42.869 37.307 1.00 12.44 1054 GLY B CA 1
ATOM 1296 C C . GLY B 2 9 ? 23.787 44.316 37.642 1.00 13.26 1054 GLY B C 1
ATOM 1297 O O . GLY B 2 9 ? 22.994 45.212 37.378 1.00 12.81 1054 GLY B O 1
ATOM 1298 N N . ARG B 2 10 ? 24.959 44.511 38.229 1.00 10.03 1055 ARG B N 1
ATOM 1299 C CA . ARG B 2 10 ? 25.418 45.829 38.668 1.00 16.80 1055 ARG B CA 1
ATOM 1300 C C . ARG B 2 10 ? 26.931 45.792 38.788 1.00 14.49 1055 ARG B C 1
ATOM 1301 O O . ARG B 2 10 ? 27.482 44.767 39.192 1.00 15.59 1055 ARG B O 1
#

GO terms:
  GO:0003950 NAD+ poly-ADP-ribosyltransferase activity (F, IDA)
  GO:0018105 peptidyl-serine phosphorylation (P, IDA)
  GO:0018107 peptidyl-threonine phosphorylation (P, IDA)
  GO:0097431 mitotic spindle pole (C, IDA)
  GO:0005794 Golgi apparatus (C, IDA)
  GO:0070212 protein poly-ADP-ribosylation (P, IDA)
  GO:0070213 protein auto-ADP-ribosylation (P, IDA)
  GO:1990404 NAD+-protein mono-ADP-ribosyltransferase activity (F, IDA)
  GO:0000209 protein polyubiquitination (P, IDA)
  GO:0000139 Golgi membrane (C, EXP)
  GO:0005737 cytoplasm (C, EXP)
  GO:0090263 positive regulation of canonical Wnt signaling pathway (P, IMP)
  GO:0005515 protein binding (F, IPI)
  GO:0003950 NAD+ poly-ADP-ribosyltransferase activity (F, TAS)
  GO:0005829 cytosol (C, TAS)
  GO:0090263 positive regulation of canonical Wnt signaling pathway (P, TAS)
  GO:0000781 chromosome, telomeric region (C, IDA)
  GO:0008270 zinc ion binding (F, IDA)
  GO:1904358 positive regulation of telomere maintenance via telomere lengthening (P, IDA)
  GO:0010521 telomerase inhibitor activity (F, IDA)

Radius of gyration: 16.28 Å; Cα contacts (8 Å, |Δi|>4): 335; chains: 2; bounding box: 50×32×42 Å